Protein AF-A0A7S2NEZ3-F1 (afdb_monomer)

Foldseek 3Di:
DDDPDPPDDCPPPPLPPVVCVPDVCPPPVNVVVVVVVLVVLLVVQVVLLCVLVVVLVVLLVVLLVLLCPCCVPPVPLVVSVVSLVVSLVVSLVSCVQWFPDDPVLSVVLSCLSSVLSVLSSVLSNLVVVPDPVSVVVNVVSVVVSVVSVVVNVVSSVVLQPFDQDPVRHTHRPRTPVSVVSVPVVVVVVPDDPPPPPPPPDD

pLDDT: mean 86.6, std 13.38, range [40.28, 98.12]

Secondary structure (DSSP, 8-state):
-----TTS-GGG-TTSSGGGGG-GGG-HHHHHHHHHHHHHHHHHHHHHHHHHHHHHHHHHHHHHHHIIIIIIHH--HHHHHHHHHHHHHHHHHHHHHHB---HHHHHHHHHHHHHHHHHHHHHHHHHHT--HHHHHHHHHHHHHHHHHHHHHHHHHHHHT-EEE-TTS-EEETTBHHHHTT-HHHHHHHHS-----------

Sequence (202 aa):
YCTPGLEARGDNLYELDGTLRSDPRNLRHLRLVHEAIQYWQSYDGFARVAMSMGTNQLVTALAYYVIAYVLISHHAVVACWLTVLLFMVIASTLIRLDMSLTGFEYKISVLLVASGPVMSSIAAQQWLMHTPTNDEVVATLSPLIYVTHAVWLLFLLYVCKVSEQKGGSMLPVGFRSVMYIDIFGWIKTLQPPIHRGHAAGA

Structure (mmCIF, N/CA/C/O backbone):
data_AF-A0A7S2NEZ3-F1
#
_entry.id   AF-A0A7S2NEZ3-F1
#
loop_
_atom_site.group_PDB
_atom_site.id
_atom_site.type_symbol
_atom_site.label_atom_id
_atom_site.label_alt_id
_atom_site.label_comp_id
_atom_site.label_asym_id
_atom_site.label_entity_id
_atom_site.label_seq_id
_atom_site.pdbx_PDB_ins_code
_atom_site.Cartn_x
_atom_site.Cartn_y
_atom_site.Cartn_z
_atom_site.occupancy
_atom_site.B_iso_or_equiv
_atom_site.auth_seq_id
_atom_site.auth_comp_id
_atom_site.auth_asym_id
_atom_site.auth_atom_id
_atom_site.pdbx_PDB_model_num
ATOM 1 N N . TYR A 1 1 ? -45.090 -12.423 11.085 1.00 40.28 1 TYR A N 1
ATOM 2 C CA . TYR A 1 1 ? -46.051 -11.457 11.646 1.00 40.28 1 TYR A CA 1
ATOM 3 C C . TYR A 1 1 ? -45.572 -11.039 13.028 1.00 40.28 1 TYR A C 1
ATOM 5 O O . TYR A 1 1 ? -45.852 -11.734 13.991 1.00 40.28 1 TYR A O 1
ATOM 13 N N . CYS A 1 2 ? -44.798 -9.956 13.110 1.00 45.59 2 CYS A N 1
ATOM 14 C CA . CYS A 1 2 ? -44.427 -9.315 14.373 1.00 45.59 2 CYS A CA 1
ATOM 15 C C . CYS A 1 2 ? -44.800 -7.844 14.242 1.00 45.59 2 CYS A C 1
ATOM 17 O O . CYS A 1 2 ? -44.087 -7.072 13.610 1.00 45.59 2 CYS A O 1
ATOM 19 N N . THR A 1 3 ? -45.959 -7.480 14.769 1.00 49.06 3 THR A N 1
ATOM 20 C CA . THR A 1 3 ? -46.333 -6.087 15.004 1.00 49.06 3 THR A CA 1
ATOM 21 C C . THR A 1 3 ? -45.612 -5.620 16.270 1.00 49.06 3 THR A C 1
ATOM 23 O O . THR A 1 3 ? -45.854 -6.207 17.328 1.00 49.06 3 THR A O 1
ATOM 26 N N . PRO A 1 4 ? -44.723 -4.612 16.213 1.00 56.91 4 PRO A N 1
ATOM 27 C CA . PRO A 1 4 ? -44.167 -4.010 17.417 1.00 56.91 4 PRO A CA 1
ATOM 28 C C . PRO A 1 4 ? -45.276 -3.190 18.092 1.00 56.91 4 PRO A C 1
ATOM 30 O O . PRO A 1 4 ? -45.552 -2.057 17.711 1.00 56.91 4 PRO A O 1
ATOM 33 N N . GLY A 1 5 ? -45.978 -3.806 19.043 1.00 51.84 5 GLY A N 1
ATOM 34 C CA . GLY A 1 5 ? -47.013 -3.155 19.841 1.00 51.84 5 GLY A CA 1
ATOM 35 C C . GLY A 1 5 ? -46.386 -2.240 20.891 1.00 51.84 5 GLY A C 1
ATOM 36 O O . GLY A 1 5 ? -45.935 -2.715 21.927 1.00 51.84 5 GLY A O 1
ATOM 37 N N . LEU A 1 6 ? -46.379 -0.934 20.622 1.00 59.34 6 LEU A N 1
ATOM 38 C CA . LEU A 1 6 ? -45.951 0.135 21.537 1.00 59.34 6 LEU A CA 1
ATOM 39 C C . LEU A 1 6 ? -47.028 0.529 22.574 1.00 59.34 6 LEU A C 1
ATOM 41 O O . LEU A 1 6 ? -46.831 1.480 23.322 1.00 59.34 6 LEU A O 1
ATOM 45 N N . GLU A 1 7 ? -48.157 -0.185 22.635 1.00 66.88 7 GLU A N 1
ATOM 46 C CA . GLU A 1 7 ? -49.345 0.229 23.408 1.00 66.88 7 GLU A CA 1
ATOM 47 C C . GLU A 1 7 ? -49.652 -0.639 24.646 1.00 66.88 7 GLU A C 1
ATOM 49 O O . GLU A 1 7 ? -50.643 -0.410 25.339 1.00 66.88 7 GLU A O 1
ATOM 54 N N . ALA A 1 8 ? -48.818 -1.631 24.977 1.00 65.88 8 ALA A N 1
ATOM 55 C CA . ALA A 1 8 ? -49.026 -2.429 26.187 1.00 65.88 8 ALA A CA 1
ATOM 56 C C . ALA A 1 8 ? -48.633 -1.636 27.450 1.00 65.88 8 ALA A C 1
ATOM 58 O O . ALA A 1 8 ? -47.519 -1.122 27.548 1.00 65.88 8 ALA A O 1
ATOM 59 N N . ARG A 1 9 ? -49.545 -1.565 28.433 1.00 63.72 9 ARG A N 1
ATOM 60 C CA . ARG A 1 9 ? -49.309 -0.978 29.767 1.00 63.72 9 ARG A CA 1
ATOM 61 C C . ARG A 1 9 ? -48.038 -1.584 30.382 1.00 63.72 9 ARG A C 1
ATOM 63 O O . ARG A 1 9 ? -47.988 -2.784 30.641 1.00 63.72 9 ARG A O 1
ATOM 70 N N . GLY A 1 10 ? -47.017 -0.752 30.590 1.00 64.81 10 GLY A N 1
ATOM 71 C CA . GLY A 1 10 ? -45.669 -1.168 30.995 1.00 64.81 10 GLY A CA 1
ATOM 72 C C . GLY A 1 10 ? -45.511 -1.568 32.464 1.00 64.81 10 GLY A C 1
ATOM 73 O O . GLY A 1 10 ? -44.393 -1.792 32.910 1.00 64.81 10 GLY A O 1
ATOM 74 N N . ASP A 1 11 ? -46.609 -1.684 33.208 1.00 70.00 11 ASP A N 1
ATOM 75 C CA . ASP A 1 11 ? -46.613 -1.874 34.664 1.00 70.00 11 ASP A CA 1
ATOM 76 C C . ASP A 1 11 ? -46.011 -3.230 35.101 1.00 70.00 11 ASP A C 1
ATOM 78 O O . ASP A 1 11 ? -45.591 -3.380 36.242 1.00 70.00 11 ASP A O 1
ATOM 82 N N . ASN A 1 12 ? -45.929 -4.204 34.182 1.00 64.75 12 ASN A N 1
ATOM 83 C CA . ASN A 1 12 ? -45.307 -5.523 34.389 1.00 64.75 12 ASN A CA 1
ATOM 84 C C . ASN A 1 12 ? -43.967 -5.700 33.651 1.00 64.75 12 ASN A C 1
ATOM 86 O O . ASN A 1 12 ? -43.416 -6.804 33.615 1.00 64.75 12 ASN A O 1
ATOM 90 N N . LEU A 1 13 ? -43.435 -4.652 3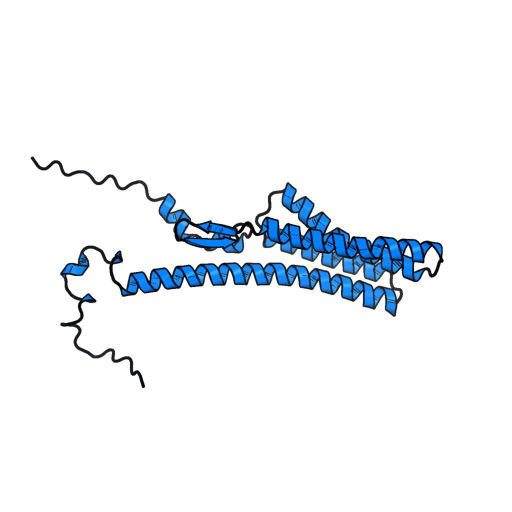3.019 1.00 67.69 13 LEU A N 1
ATOM 91 C CA . LEU A 1 13 ? -42.107 -4.724 32.422 1.00 67.69 13 LEU A CA 1
ATOM 92 C C . LEU A 1 13 ? -41.082 -4.640 33.546 1.00 67.69 13 LEU A C 1
ATOM 94 O O . LEU A 1 13 ? -40.919 -3.598 34.174 1.00 67.69 13 LEU A O 1
ATOM 98 N N . TYR A 1 14 ? -40.349 -5.733 33.755 1.00 66.38 14 TYR A N 1
ATOM 99 C CA . TYR A 1 14 ? -39.256 -5.810 34.730 1.00 66.38 14 TYR A CA 1
ATOM 100 C C . TYR A 1 14 ? -38.220 -4.673 34.571 1.00 66.38 14 TYR A C 1
ATOM 102 O O . TYR A 1 14 ? -37.493 -4.360 35.504 1.00 66.38 14 TYR A O 1
ATOM 110 N N . GLU A 1 15 ? -38.160 -4.047 33.390 1.00 63.28 15 GLU A N 1
ATOM 111 C CA . GLU A 1 15 ? -37.268 -2.933 33.043 1.00 63.28 15 GLU A CA 1
ATOM 112 C C . GLU A 1 15 ? -37.713 -1.580 33.627 1.00 63.28 15 GLU A C 1
ATOM 114 O O . GLU A 1 15 ? -36.899 -0.664 33.724 1.00 63.28 15 GLU A O 1
ATOM 119 N N . LEU A 1 16 ? -38.988 -1.452 34.010 1.00 65.19 16 LEU A N 1
ATOM 120 C CA . LEU A 1 16 ? -39.598 -0.257 34.607 1.00 65.19 16 LEU A CA 1
ATOM 121 C C . LEU A 1 16 ? -39.734 -0.359 36.134 1.00 65.19 16 LEU A C 1
ATOM 123 O O . LEU A 1 16 ? -40.142 0.615 36.771 1.00 65.19 16 LEU A O 1
ATOM 127 N N . ASP A 1 17 ? -39.370 -1.500 36.728 1.00 67.19 17 ASP A N 1
ATOM 128 C CA . ASP A 1 17 ? -39.364 -1.666 38.178 1.00 67.19 17 ASP A CA 1
ATOM 129 C C . ASP A 1 17 ? -38.301 -0.747 38.809 1.00 67.19 17 ASP A C 1
ATOM 131 O O . ASP A 1 17 ? -37.131 -0.721 38.413 1.00 67.19 17 ASP A O 1
ATOM 135 N N . GLY A 1 18 ? -38.712 0.049 39.800 1.00 64.69 18 GLY A N 1
ATOM 136 C CA . GLY A 1 18 ? -37.904 1.123 40.393 1.00 64.69 18 GLY A CA 1
ATOM 137 C C . GLY A 1 18 ? -36.613 0.644 41.070 1.00 64.69 18 GLY A C 1
ATOM 138 O O . GLY A 1 18 ? -35.745 1.458 41.387 1.00 64.69 18 GLY A O 1
ATOM 139 N N . THR A 1 19 ? -36.464 -0.668 41.250 1.00 63.44 19 THR A N 1
ATOM 140 C CA . THR A 1 19 ? -35.289 -1.356 41.797 1.00 63.44 19 THR A CA 1
ATOM 141 C C . THR A 1 19 ? -34.072 -1.311 40.854 1.00 63.44 19 THR A C 1
ATOM 143 O O . THR A 1 19 ? -32.935 -1.164 41.315 1.00 63.44 19 THR A O 1
ATOM 146 N N . LEU A 1 20 ? -34.288 -1.321 39.531 1.00 57.16 20 LEU A N 1
ATOM 147 C CA . LEU A 1 20 ? -33.245 -1.260 38.488 1.00 57.16 20 LEU A CA 1
ATOM 148 C C . LEU A 1 20 ? -32.709 0.155 38.215 1.00 57.16 20 LEU A C 1
ATOM 150 O O . LEU A 1 20 ? -31.723 0.329 37.500 1.00 57.16 20 LEU A O 1
ATOM 154 N N . ARG A 1 21 ? -33.303 1.179 38.839 1.00 58.28 21 ARG A N 1
ATOM 155 C CA . ARG A 1 21 ? -32.897 2.590 38.716 1.00 58.28 21 ARG A CA 1
ATOM 156 C C . ARG A 1 21 ? -31.518 2.891 39.326 1.00 58.28 21 ARG A C 1
ATOM 158 O O . ARG A 1 21 ? -30.987 3.977 39.113 1.00 58.28 21 ARG A O 1
ATOM 165 N N . SER A 1 22 ? -30.958 1.951 40.090 1.00 68.19 22 SER A N 1
ATOM 166 C CA . SER A 1 22 ? -29.692 2.105 40.815 1.00 68.19 22 SER A CA 1
ATOM 167 C C . SER A 1 22 ? -28.446 2.017 39.921 1.00 68.19 22 SER A C 1
ATOM 169 O O . SER A 1 22 ? -27.475 2.723 40.192 1.00 68.19 22 SER A O 1
ATOM 171 N N . ASP A 1 23 ? -28.470 1.232 38.834 1.00 71.69 23 ASP A N 1
ATOM 172 C CA . ASP A 1 23 ? -27.418 1.249 37.807 1.00 71.69 23 ASP A CA 1
ATOM 173 C C . ASP A 1 23 ? -27.978 0.902 36.412 1.00 71.69 23 ASP A C 1
ATOM 175 O O . ASP A 1 23 ? -28.178 -0.277 36.094 1.00 71.69 23 ASP A O 1
ATOM 179 N N . PRO A 1 24 ? -28.194 1.899 35.533 1.00 70.31 24 PRO A N 1
ATOM 180 C CA . PRO A 1 24 ? -28.736 1.668 34.195 1.00 70.31 24 PRO A CA 1
ATOM 181 C C . PRO A 1 24 ? -27.819 0.802 33.317 1.00 70.31 24 PRO A C 1
ATOM 183 O O . PRO A 1 24 ? -28.267 0.272 32.308 1.00 70.31 24 PRO A O 1
ATOM 186 N N . ARG A 1 25 ? -26.544 0.599 33.675 1.00 70.00 25 ARG A N 1
ATOM 187 C CA . ARG A 1 25 ? -25.588 -0.186 32.869 1.00 70.00 25 ARG A CA 1
ATOM 188 C C . ARG A 1 25 ? -25.861 -1.689 32.883 1.00 70.00 25 ARG A C 1
ATOM 190 O O . ARG A 1 25 ? -25.398 -2.387 31.986 1.00 70.00 25 ARG A O 1
ATOM 197 N N . ASN A 1 26 ? -26.603 -2.185 33.874 1.00 75.12 26 ASN A N 1
ATOM 198 C CA . ASN A 1 26 ? -26.899 -3.613 34.024 1.00 75.12 26 ASN A CA 1
ATOM 199 C C . ASN A 1 26 ? -28.183 -4.055 33.312 1.00 75.12 26 ASN A C 1
ATOM 201 O O . ASN A 1 26 ? -28.546 -5.231 33.372 1.00 75.12 26 ASN A O 1
ATOM 205 N N . LEU A 1 27 ? -28.867 -3.144 32.615 1.00 82.75 27 LEU A N 1
ATOM 206 C CA . LEU A 1 27 ? -30.037 -3.495 31.820 1.00 82.75 27 LEU A CA 1
ATOM 207 C C . LEU A 1 27 ? -29.637 -4.447 30.684 1.00 82.75 27 LEU A C 1
ATOM 209 O O . LEU A 1 27 ? -28.712 -4.183 29.911 1.00 82.75 27 LEU A O 1
ATOM 213 N N . ARG A 1 28 ? -30.355 -5.570 30.561 1.00 82.69 28 ARG A N 1
ATOM 214 C CA . ARG A 1 28 ? -30.049 -6.630 29.587 1.00 82.69 28 ARG A CA 1
ATOM 215 C C . ARG A 1 28 ? -30.018 -6.111 28.149 1.00 82.69 28 ARG A C 1
ATOM 217 O O . ARG A 1 28 ? -29.121 -6.479 27.397 1.00 82.69 28 ARG A O 1
ATOM 224 N N . HIS A 1 29 ? -30.967 -5.255 27.769 1.00 84.12 29 HIS A N 1
ATOM 225 C CA . HIS A 1 29 ? -31.009 -4.671 26.428 1.00 84.12 29 HIS A CA 1
ATOM 226 C C . HIS A 1 29 ? -29.793 -3.772 26.160 1.00 84.12 29 HIS A C 1
ATOM 228 O O . HIS A 1 29 ? -29.224 -3.836 25.074 1.00 84.12 29 HIS A O 1
ATOM 234 N N . LEU A 1 30 ? -29.327 -3.006 27.154 1.00 84.25 30 LEU A N 1
ATOM 235 C CA . LEU A 1 30 ? -28.114 -2.197 27.020 1.00 84.25 30 LEU A CA 1
ATOM 236 C C . LEU A 1 30 ? -26.868 -3.069 26.884 1.00 84.25 30 LEU A C 1
ATOM 238 O O . LEU A 1 30 ? -26.000 -2.748 26.077 1.00 84.25 30 LEU A O 1
ATOM 242 N N . ARG A 1 31 ? -26.795 -4.195 27.601 1.00 84.44 31 ARG A N 1
ATOM 243 C CA . ARG A 1 31 ? -25.698 -5.160 27.454 1.00 84.44 31 ARG A CA 1
ATOM 244 C C . ARG A 1 31 ? -25.656 -5.765 26.051 1.00 84.44 31 ARG A C 1
ATOM 246 O O . ARG A 1 31 ? -24.600 -5.759 25.430 1.00 84.44 31 ARG A O 1
ATOM 253 N N . LEU A 1 32 ? -26.806 -6.203 25.535 1.00 88.31 32 LEU A N 1
ATOM 254 C CA . LEU A 1 32 ? -26.921 -6.740 24.175 1.00 88.31 32 LEU A CA 1
ATOM 255 C C . LEU A 1 32 ? -26.538 -5.700 23.116 1.00 88.31 32 LEU A C 1
ATOM 257 O O . LEU A 1 32 ? -25.801 -6.008 22.185 1.00 88.31 32 LEU A O 1
ATOM 261 N N . VAL A 1 33 ? -26.996 -4.455 23.272 1.00 89.62 33 VAL A N 1
ATOM 262 C CA . VAL A 1 33 ? -26.617 -3.352 22.379 1.00 89.62 33 VAL A CA 1
ATOM 263 C C . VAL A 1 33 ? -25.117 -3.068 22.473 1.00 89.62 33 VAL A C 1
ATOM 265 O O . VAL A 1 33 ? -24.478 -2.849 21.449 1.00 89.62 33 VAL A O 1
ATOM 268 N N . HIS A 1 34 ? -24.526 -3.112 23.669 1.00 84.69 34 HIS A N 1
ATOM 269 C CA . HIS A 1 34 ? -23.093 -2.895 23.849 1.00 84.69 34 HIS A CA 1
ATOM 270 C C . HIS A 1 34 ? -22.255 -3.974 23.153 1.00 84.69 34 HIS A C 1
ATOM 272 O O . HIS A 1 34 ? -21.306 -3.641 22.447 1.00 84.69 34 HIS A O 1
ATOM 278 N N . GLU A 1 35 ? -22.632 -5.244 23.303 1.00 86.50 35 GLU A N 1
ATOM 279 C CA . GLU A 1 35 ? -21.992 -6.369 22.613 1.00 86.50 35 GLU A CA 1
ATOM 280 C C . GLU A 1 35 ? -22.138 -6.229 21.088 1.00 86.50 35 GLU A C 1
ATOM 282 O O . GLU A 1 35 ? -21.149 -6.307 20.360 1.00 86.50 35 GLU A O 1
ATOM 287 N N . ALA A 1 36 ? -23.337 -5.911 20.587 1.00 90.19 36 ALA A N 1
ATOM 288 C CA . ALA A 1 36 ? -23.575 -5.705 19.156 1.00 90.19 36 ALA A CA 1
ATOM 289 C C . ALA A 1 36 ? -22.755 -4.538 18.573 1.00 90.19 36 ALA A C 1
ATOM 291 O O . ALA A 1 36 ? -22.208 -4.650 17.474 1.00 90.19 36 ALA A O 1
ATOM 292 N N . ILE A 1 37 ? -22.628 -3.431 19.312 1.00 88.75 37 ILE A N 1
ATOM 293 C CA . ILE A 1 37 ? -21.825 -2.272 18.898 1.00 88.75 37 ILE A CA 1
ATOM 294 C C . ILE A 1 37 ? -20.343 -2.643 18.782 1.00 88.75 37 ILE A C 1
ATOM 296 O O . ILE A 1 37 ? -19.695 -2.209 17.832 1.00 88.75 37 ILE A O 1
ATOM 300 N N . GLN A 1 38 ? -19.803 -3.458 19.693 1.00 85.25 38 GLN A N 1
ATOM 301 C CA . GLN A 1 38 ? -18.400 -3.889 19.631 1.00 85.25 38 GLN A CA 1
ATOM 302 C C . GLN A 1 38 ? -18.107 -4.686 18.353 1.00 85.25 38 GLN A C 1
ATOM 304 O O . GLN A 1 38 ? -17.115 -4.418 17.668 1.00 85.25 38 GLN A O 1
ATOM 309 N N . TYR A 1 39 ? -18.995 -5.614 17.981 1.00 89.25 39 TYR A N 1
ATOM 310 C CA . TYR A 1 39 ? -18.867 -6.353 16.723 1.00 89.25 39 TYR A CA 1
ATOM 311 C C . TYR A 1 39 ? -18.970 -5.428 15.508 1.00 89.25 39 TYR A C 1
ATOM 313 O O . TYR A 1 39 ? -18.126 -5.500 14.612 1.00 89.25 39 TYR A O 1
ATOM 321 N N . TRP A 1 40 ? -19.940 -4.510 15.500 1.00 91.12 40 TRP A N 1
ATOM 322 C CA . TRP A 1 40 ? -20.109 -3.546 14.412 1.00 91.12 40 TRP A CA 1
ATOM 323 C C . TRP A 1 40 ? -18.879 -2.649 14.219 1.00 91.12 40 TRP A C 1
ATOM 325 O O . TRP A 1 40 ? -18.453 -2.416 13.090 1.00 91.12 40 TRP A O 1
ATOM 335 N N . GLN A 1 41 ? -18.266 -2.188 15.311 1.00 89.44 41 GLN A N 1
ATOM 336 C CA . GLN A 1 41 ? -17.051 -1.372 15.265 1.00 89.44 41 GLN A CA 1
ATOM 337 C C . GLN A 1 41 ? -15.871 -2.122 14.647 1.00 89.44 41 GLN A C 1
ATOM 339 O O . GLN A 1 41 ? -15.150 -1.553 13.826 1.00 89.44 41 GLN A O 1
ATOM 344 N N . SER A 1 42 ? -15.684 -3.397 15.002 1.00 90.00 42 SER A N 1
ATOM 345 C CA . SER A 1 42 ? -14.636 -4.219 14.387 1.00 90.00 42 SER A CA 1
ATOM 346 C C . SER A 1 42 ? -14.866 -4.396 12.885 1.00 90.00 42 SER A C 1
ATOM 348 O O . SER A 1 42 ? -13.944 -4.192 12.096 1.00 90.00 42 SER A O 1
ATOM 350 N N . TYR A 1 43 ? -16.110 -4.666 12.480 1.00 93.19 43 TYR A N 1
ATOM 351 C CA . TYR A 1 43 ? -16.489 -4.816 11.078 1.00 93.19 43 TYR A CA 1
ATOM 352 C C . TYR A 1 43 ? -16.238 -3.539 10.262 1.00 93.19 43 TYR A C 1
ATOM 354 O O . TYR A 1 43 ? -15.576 -3.603 9.226 1.00 93.19 43 TYR A O 1
ATOM 362 N N . ASP A 1 44 ? -16.698 -2.376 10.738 1.00 92.94 44 ASP A N 1
ATOM 363 C CA . ASP A 1 44 ? -16.471 -1.089 10.063 1.00 92.94 44 ASP A CA 1
ATOM 364 C C . ASP A 1 44 ? -14.971 -0.764 9.956 1.00 92.94 44 ASP A C 1
ATOM 366 O O . ASP A 1 44 ? -14.492 -0.319 8.911 1.00 92.94 44 ASP A O 1
ATOM 370 N N . GLY A 1 45 ? -14.197 -1.071 11.004 1.00 91.44 45 GLY A N 1
ATOM 371 C CA . GLY A 1 45 ? -12.743 -0.931 10.993 1.00 91.44 45 GLY A CA 1
ATOM 372 C C . GLY A 1 45 ? -12.080 -1.747 9.879 1.00 91.44 45 GLY A C 1
ATOM 373 O O . GLY A 1 45 ? -11.319 -1.198 9.079 1.00 91.44 45 GLY A O 1
ATOM 374 N N . PHE A 1 46 ? -12.403 -3.039 9.773 1.00 93.12 46 PHE A N 1
ATOM 375 C CA . PHE A 1 46 ? -11.874 -3.899 8.708 1.00 93.12 46 PHE A CA 1
ATOM 376 C C . PHE A 1 46 ? -12.360 -3.487 7.315 1.00 93.12 46 PHE A C 1
ATOM 378 O O . PHE A 1 46 ? -11.571 -3.525 6.371 1.00 93.12 46 PHE A O 1
ATOM 385 N N . ALA A 1 47 ? -13.610 -3.039 7.174 1.00 94.88 47 ALA A N 1
ATOM 386 C CA . ALA A 1 47 ? -14.145 -2.559 5.902 1.00 94.88 47 ALA A CA 1
ATOM 387 C C . ALA A 1 47 ? -13.365 -1.342 5.376 1.00 94.88 47 ALA A C 1
ATOM 389 O O . ALA A 1 47 ? -13.005 -1.300 4.198 1.00 94.88 47 ALA A O 1
ATOM 390 N N . ARG A 1 48 ? -13.025 -0.383 6.249 1.00 93.12 48 ARG A N 1
ATOM 391 C CA . ARG A 1 48 ? -12.207 0.789 5.883 1.00 93.12 48 ARG A CA 1
ATOM 392 C C . ARG A 1 48 ? -10.794 0.402 5.467 1.00 93.12 48 ARG A C 1
ATOM 394 O O . ARG A 1 48 ? -10.294 0.907 4.463 1.00 93.12 48 ARG A O 1
ATOM 401 N N . VAL A 1 49 ? -10.163 -0.506 6.212 1.00 93.75 49 VAL A N 1
ATOM 402 C CA . VAL A 1 49 ? -8.832 -1.029 5.872 1.00 93.75 49 VAL A CA 1
ATOM 403 C C . VAL A 1 49 ? -8.853 -1.742 4.523 1.00 93.75 49 VAL A C 1
ATOM 405 O O . VAL A 1 49 ? -7.990 -1.486 3.685 1.00 93.75 49 VAL A O 1
ATOM 408 N N . ALA A 1 50 ? -9.865 -2.575 4.275 1.00 94.94 50 ALA A N 1
ATOM 409 C CA . ALA A 1 50 ? -10.032 -3.275 3.008 1.00 94.94 50 ALA A CA 1
ATOM 410 C C . ALA A 1 50 ? -10.240 -2.305 1.834 1.00 94.94 50 ALA A C 1
ATOM 412 O O . ALA A 1 50 ? -9.620 -2.485 0.788 1.00 94.94 50 ALA A O 1
ATOM 413 N N . MET A 1 51 ? -11.049 -1.254 2.003 1.00 95.12 51 MET A N 1
ATOM 414 C CA . MET A 1 51 ? -11.245 -0.222 0.976 1.00 95.12 51 MET A CA 1
ATOM 415 C C . MET A 1 51 ? -9.951 0.525 0.653 1.00 95.12 51 MET A C 1
ATOM 417 O O . MET A 1 51 ? -9.611 0.689 -0.519 1.00 95.12 51 MET A O 1
ATOM 421 N N . SER A 1 52 ? -9.219 0.959 1.680 1.00 93.88 52 SER A N 1
ATOM 422 C CA . SER A 1 52 ? -7.947 1.665 1.513 1.00 93.88 52 SER A CA 1
ATOM 423 C C . SER A 1 52 ? -6.910 0.783 0.813 1.00 93.88 52 SER A C 1
ATOM 425 O O . SER A 1 52 ? -6.377 1.148 -0.239 1.00 93.88 52 SER A O 1
ATOM 427 N N . MET A 1 53 ? -6.686 -0.427 1.335 1.00 94.75 53 MET A N 1
ATOM 428 C CA . MET A 1 53 ? -5.743 -1.379 0.754 1.00 94.75 53 MET A CA 1
ATOM 429 C C . MET A 1 53 ? -6.144 -1.747 -0.677 1.00 94.75 53 MET A C 1
ATOM 431 O O . MET A 1 53 ? -5.296 -1.737 -1.568 1.00 94.75 53 MET A O 1
ATOM 435 N N . GLY A 1 54 ? -7.431 -2.006 -0.919 1.00 96.31 54 GLY A N 1
ATOM 436 C CA . GLY A 1 54 ? -7.974 -2.303 -2.242 1.00 96.31 54 GLY A CA 1
ATOM 437 C C . GLY A 1 54 ? -7.774 -1.158 -3.234 1.00 96.31 54 GLY A C 1
ATOM 438 O O . GLY A 1 54 ? -7.356 -1.403 -4.361 1.00 96.31 54 GLY A O 1
ATOM 439 N N . THR A 1 55 ? -7.980 0.091 -2.811 1.00 96.75 55 THR A N 1
ATOM 440 C CA . THR A 1 55 ? -7.746 1.276 -3.656 1.00 96.75 55 THR A CA 1
ATOM 441 C C . THR A 1 55 ? -6.271 1.406 -4.016 1.00 96.75 55 THR A C 1
ATOM 443 O O . THR A 1 55 ? -5.938 1.650 -5.175 1.00 96.75 55 THR A O 1
ATOM 446 N N . ASN A 1 56 ? -5.369 1.174 -3.060 1.00 96.25 56 ASN A N 1
ATOM 447 C CA . ASN A 1 56 ? -3.939 1.195 -3.342 1.00 96.25 56 ASN A CA 1
ATOM 448 C C . ASN A 1 56 ? -3.535 0.091 -4.340 1.00 96.25 56 ASN A C 1
ATOM 4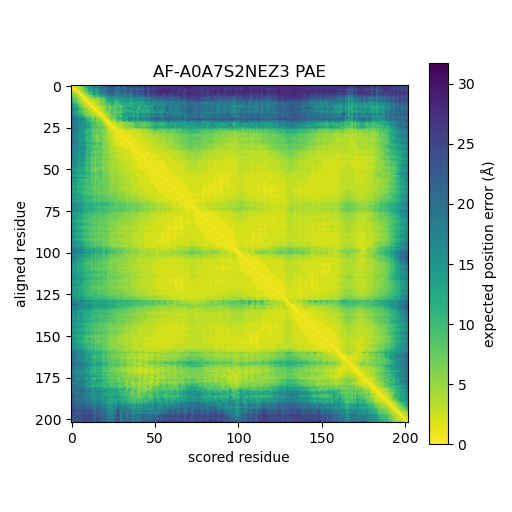50 O O . ASN A 1 56 ? -2.805 0.368 -5.289 1.00 96.25 56 ASN A O 1
ATOM 454 N N . GLN A 1 57 ? -4.057 -1.134 -4.187 1.00 96.62 57 GLN A N 1
ATOM 455 C CA . GLN A 1 57 ? -3.809 -2.215 -5.152 1.00 96.62 57 GLN A CA 1
ATOM 456 C C . GLN A 1 57 ? -4.419 -1.925 -6.527 1.00 96.62 57 GLN A C 1
ATOM 458 O O . GLN A 1 57 ? -3.799 -2.227 -7.544 1.00 96.62 57 GLN A O 1
ATOM 463 N N . LEU A 1 58 ? -5.594 -1.293 -6.580 1.00 97.50 58 LEU A N 1
ATOM 464 C CA . LEU A 1 58 ? -6.224 -0.870 -7.828 1.00 97.50 58 LEU A CA 1
ATOM 465 C C . LEU A 1 58 ? -5.351 0.146 -8.575 1.00 97.50 58 LEU A C 1
ATOM 467 O O . LEU A 1 58 ? -5.158 0.007 -9.779 1.00 97.50 58 LEU A O 1
ATOM 471 N N . VAL A 1 59 ? -4.770 1.126 -7.877 1.00 98.00 59 VAL A N 1
ATOM 472 C CA . VAL A 1 59 ? -3.842 2.099 -8.481 1.00 98.00 59 VAL A CA 1
ATOM 473 C C . VAL A 1 59 ? -2.602 1.401 -9.049 1.00 98.00 59 VAL A C 1
ATOM 475 O O . VAL A 1 59 ? -2.196 1.694 -10.174 1.00 98.00 59 VAL A O 1
ATOM 478 N N . THR A 1 60 ? -2.019 0.440 -8.325 1.00 96.88 60 THR A N 1
ATOM 479 C CA . THR A 1 60 ? -0.886 -0.350 -8.833 1.00 96.88 60 THR A CA 1
ATOM 480 C C . THR A 1 60 ? -1.283 -1.209 -10.041 1.00 96.88 60 THR A C 1
ATOM 482 O O . THR A 1 60 ? -0.538 -1.274 -11.018 1.00 96.88 60 THR A O 1
ATOM 485 N N . ALA A 1 61 ? -2.469 -1.821 -10.028 1.00 97.62 61 ALA A N 1
ATOM 486 C CA . ALA A 1 61 ? -2.990 -2.598 -11.153 1.00 97.62 61 ALA A CA 1
ATOM 487 C C . ALA A 1 61 ? -3.213 -1.730 -12.401 1.00 97.62 61 ALA A C 1
ATOM 489 O O . ALA A 1 61 ? -2.846 -2.135 -13.503 1.00 97.62 61 ALA A O 1
ATOM 490 N N . LEU A 1 62 ? -3.742 -0.513 -12.236 1.00 97.88 62 LEU A N 1
ATOM 491 C CA . LEU A 1 62 ? -3.881 0.456 -13.325 1.00 97.88 62 LEU A CA 1
ATOM 492 C C . LEU A 1 62 ? -2.522 0.888 -13.885 1.00 97.88 62 LEU A C 1
ATOM 494 O O . LEU A 1 62 ? -2.388 1.028 -15.099 1.00 97.88 62 LEU A O 1
ATOM 498 N N . ALA A 1 63 ? -1.500 1.035 -13.037 1.00 97.81 63 ALA A N 1
ATOM 499 C CA . ALA A 1 63 ? -0.142 1.300 -13.504 1.00 97.81 63 ALA A CA 1
ATOM 500 C C . ALA A 1 63 ? 0.382 0.156 -14.389 1.00 97.81 63 ALA A C 1
ATOM 502 O O . ALA A 1 63 ? 0.871 0.419 -15.486 1.00 97.81 63 ALA A O 1
ATOM 503 N N . TYR A 1 64 ? 0.212 -1.106 -13.976 1.00 97.12 64 TYR A N 1
ATOM 504 C CA . TYR A 1 64 ? 0.577 -2.263 -14.806 1.00 97.12 64 TYR A CA 1
ATOM 505 C C . TYR A 1 64 ? -0.230 -2.341 -16.104 1.00 97.12 64 TYR A C 1
ATOM 507 O O . TYR A 1 64 ? 0.335 -2.629 -17.158 1.00 97.12 64 TYR A O 1
ATOM 515 N N . TYR A 1 65 ? -1.529 -2.040 -16.051 1.00 97.56 65 TYR A N 1
ATOM 516 C CA . TYR A 1 65 ? -2.373 -1.982 -17.241 1.00 97.56 65 TYR A CA 1
ATOM 517 C C . TYR A 1 65 ? -1.873 -0.931 -18.236 1.00 97.56 65 TYR A C 1
ATOM 519 O O . TYR A 1 65 ? -1.771 -1.218 -19.425 1.00 97.56 65 TYR A O 1
ATOM 527 N N . VAL A 1 66 ? -1.505 0.265 -17.766 1.00 97.44 66 VAL A N 1
ATOM 528 C CA . VAL A 1 66 ? -0.941 1.312 -18.627 1.00 97.44 66 VAL A CA 1
ATOM 529 C C . VAL A 1 66 ? 0.402 0.893 -19.215 1.00 97.44 66 VAL A C 1
ATOM 531 O O . VAL A 1 66 ? 0.620 1.136 -20.400 1.00 97.44 66 VAL A O 1
ATOM 534 N N . ILE A 1 67 ? 1.271 0.234 -18.442 1.00 96.75 67 ILE A N 1
ATOM 535 C CA . ILE A 1 67 ? 2.530 -0.314 -18.967 1.00 96.75 67 ILE A CA 1
ATOM 536 C C . ILE A 1 67 ? 2.228 -1.289 -20.106 1.00 96.75 67 ILE A C 1
ATOM 538 O O . ILE A 1 67 ? 2.743 -1.119 -21.205 1.00 96.75 67 ILE A O 1
ATOM 542 N N . ALA A 1 68 ? 1.345 -2.263 -19.892 1.00 95.81 68 ALA A N 1
ATOM 543 C CA . ALA A 1 68 ? 0.996 -3.229 -20.926 1.00 95.81 68 ALA A CA 1
ATOM 544 C C . ALA A 1 68 ? 0.340 -2.563 -22.147 1.00 95.81 68 ALA A C 1
ATOM 546 O O . ALA A 1 68 ? 0.721 -2.833 -23.278 1.00 95.81 68 ALA A O 1
ATOM 547 N N . TYR A 1 69 ? -0.620 -1.663 -21.946 1.00 96.56 69 TYR A N 1
ATOM 548 C CA . TYR A 1 69 ? -1.381 -1.073 -23.042 1.00 96.56 69 TYR A CA 1
ATOM 549 C C . TYR A 1 69 ? -0.587 -0.005 -23.805 1.00 96.56 69 TYR A C 1
ATOM 551 O O . TYR A 1 69 ? -0.402 -0.121 -25.014 1.00 96.56 69 TYR A O 1
ATOM 559 N N . VAL A 1 70 ? -0.089 1.029 -23.122 1.00 96.94 70 VAL A N 1
ATOM 560 C CA . VAL A 1 70 ? 0.542 2.200 -23.757 1.00 96.94 70 VAL A CA 1
ATOM 561 C C . VAL A 1 70 ? 1.939 1.876 -24.273 1.00 96.94 70 VAL A C 1
ATOM 563 O O . VAL A 1 70 ? 2.295 2.305 -25.373 1.00 96.94 70 VAL A O 1
ATOM 566 N N . LEU A 1 71 ? 2.735 1.119 -23.513 1.00 94.31 71 LEU A N 1
ATOM 567 C CA . LEU A 1 71 ? 4.106 0.814 -23.919 1.00 94.31 71 LEU A CA 1
ATOM 568 C C . LEU A 1 71 ? 4.142 -0.215 -25.050 1.00 94.31 71 LEU A C 1
ATOM 570 O O . LEU A 1 71 ? 4.868 -0.006 -26.017 1.00 94.31 71 LEU A O 1
ATOM 574 N N . ILE A 1 72 ? 3.352 -1.292 -24.951 1.00 92.25 72 ILE A N 1
ATOM 575 C CA . ILE A 1 72 ? 3.386 -2.385 -25.936 1.00 92.25 72 ILE A CA 1
ATOM 576 C C . ILE A 1 72 ? 2.577 -2.027 -27.186 1.00 92.25 72 ILE A C 1
ATOM 578 O O . ILE A 1 72 ? 3.050 -2.268 -28.290 1.00 92.25 72 ILE A O 1
ATOM 582 N N . SER A 1 73 ? 1.389 -1.424 -27.047 1.00 94.56 73 SER A N 1
ATOM 583 C CA . SER A 1 73 ? 0.511 -1.178 -28.210 1.00 94.56 73 SER A CA 1
ATOM 584 C C . SER A 1 73 ? 0.869 0.090 -28.984 1.00 94.56 73 SER A C 1
ATOM 586 O O . SER A 1 73 ? 0.649 0.156 -30.189 1.00 94.56 73 SER A O 1
ATOM 588 N N . HIS A 1 74 ? 1.386 1.117 -28.302 1.00 95.88 74 HIS A N 1
ATOM 589 C CA . HIS A 1 74 ? 1.640 2.431 -28.906 1.00 95.88 74 HIS A CA 1
ATOM 590 C C . HIS A 1 74 ? 3.119 2.831 -28.927 1.00 95.88 74 HIS A C 1
ATOM 592 O O . HIS A 1 74 ? 3.437 3.901 -29.443 1.00 95.88 74 HIS A O 1
ATOM 598 N N . HIS A 1 75 ? 4.024 2.017 -28.369 1.00 94.19 75 HIS A N 1
ATOM 599 C CA . HIS A 1 75 ? 5.468 2.292 -28.296 1.00 94.19 75 HIS A CA 1
ATOM 600 C C . HIS A 1 75 ? 5.825 3.665 -27.679 1.00 94.19 75 HIS A C 1
ATOM 602 O O . HIS A 1 75 ? 6.927 4.184 -27.860 1.00 94.19 75 HIS A O 1
ATOM 608 N N . ALA A 1 76 ? 4.908 4.275 -26.919 1.00 95.88 76 ALA A N 1
ATOM 609 C CA . ALA A 1 76 ? 5.053 5.623 -26.379 1.00 95.88 76 ALA A CA 1
ATOM 610 C C . ALA A 1 76 ? 5.748 5.598 -25.007 1.00 95.88 76 ALA A C 1
ATOM 612 O O . ALA A 1 76 ? 5.120 5.779 -23.961 1.00 95.88 76 ALA A O 1
ATOM 613 N N . VAL A 1 77 ? 7.067 5.380 -25.013 1.00 95.75 77 VAL A N 1
ATOM 614 C CA . VAL A 1 77 ? 7.883 5.170 -23.801 1.00 95.75 77 VAL A CA 1
ATOM 615 C C . VAL A 1 77 ? 7.744 6.321 -22.802 1.00 95.75 77 VAL A C 1
ATOM 617 O O . VAL A 1 77 ? 7.403 6.098 -21.643 1.00 95.75 77 VAL A O 1
ATOM 620 N N . VAL A 1 78 ? 7.940 7.566 -23.247 1.00 96.50 78 VAL A N 1
ATOM 621 C CA . VAL A 1 78 ?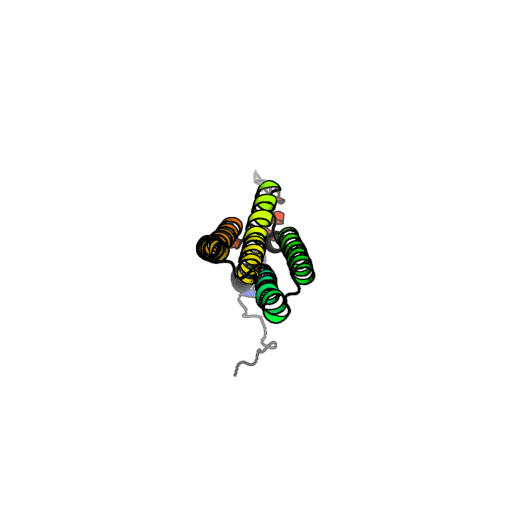 7.917 8.743 -22.358 1.00 96.50 78 VAL A CA 1
ATOM 622 C C . VAL A 1 78 ? 6.551 8.916 -21.686 1.00 96.50 78 VAL A C 1
ATOM 624 O O . VAL A 1 78 ? 6.482 9.137 -20.479 1.00 96.50 78 VAL A O 1
ATOM 627 N N . ALA A 1 79 ? 5.460 8.762 -22.443 1.00 97.12 79 ALA A N 1
ATOM 628 C CA . ALA A 1 79 ? 4.103 8.882 -21.913 1.00 97.12 79 ALA A CA 1
ATOM 629 C C . ALA A 1 79 ? 3.796 7.797 -20.867 1.00 97.12 79 ALA A C 1
ATOM 631 O O . ALA A 1 79 ? 3.210 8.090 -19.821 1.00 97.12 79 ALA A O 1
ATOM 632 N N . CYS A 1 80 ? 4.244 6.562 -21.114 1.00 97.00 80 CYS A N 1
ATOM 633 C CA . CYS A 1 80 ? 4.127 5.465 -20.158 1.00 97.00 80 CYS A CA 1
ATOM 634 C C . CYS A 1 80 ? 4.853 5.789 -18.844 1.00 97.00 80 CYS A C 1
ATOM 636 O O . CYS A 1 80 ? 4.243 5.723 -17.779 1.00 97.00 80 CYS A O 1
ATOM 638 N N . TRP A 1 81 ? 6.119 6.211 -18.908 1.00 96.75 81 TRP A N 1
ATOM 639 C CA . TRP A 1 81 ? 6.912 6.543 -17.718 1.00 96.75 81 TRP A CA 1
ATOM 640 C C . TRP A 1 81 ? 6.300 7.677 -16.888 1.00 96.75 81 TRP A C 1
ATOM 642 O O . TRP A 1 81 ? 6.226 7.566 -15.664 1.00 96.75 81 TRP A O 1
ATOM 652 N N . LEU A 1 82 ? 5.803 8.736 -17.535 1.00 97.81 82 LEU A N 1
ATOM 653 C CA . LEU A 1 82 ? 5.117 9.832 -16.841 1.00 97.81 82 LEU A CA 1
ATOM 654 C C . LEU A 1 82 ? 3.831 9.361 -16.148 1.00 97.81 82 LEU A C 1
ATOM 656 O O . LEU A 1 82 ? 3.549 9.772 -15.023 1.00 97.81 82 LEU A O 1
ATOM 660 N N . THR A 1 83 ? 3.072 8.467 -16.785 1.00 97.31 83 THR A N 1
ATOM 661 C CA . THR A 1 83 ? 1.827 7.933 -16.212 1.00 97.31 83 THR A CA 1
ATOM 662 C C . THR A 1 83 ? 2.100 6.984 -15.043 1.00 97.31 83 THR A C 1
ATOM 664 O O . THR A 1 83 ? 1.422 7.053 -14.018 1.00 97.31 83 THR A O 1
ATOM 667 N N . VAL A 1 84 ? 3.129 6.137 -15.143 1.00 97.19 84 VAL A N 1
ATOM 668 C CA . VAL A 1 84 ? 3.569 5.279 -14.031 1.00 97.19 84 VAL A CA 1
ATOM 669 C C . VAL A 1 84 ? 4.024 6.133 -12.849 1.00 97.19 84 VAL A C 1
ATOM 671 O O . VAL A 1 84 ? 3.578 5.891 -11.729 1.00 97.19 84 VAL A O 1
ATOM 674 N N . LEU A 1 85 ? 4.834 7.172 -13.085 1.00 97.31 85 LEU A N 1
ATOM 675 C CA . LEU A 1 85 ? 5.252 8.117 -12.045 1.00 97.31 85 LEU A CA 1
ATOM 676 C C . LEU A 1 85 ? 4.038 8.751 -11.347 1.00 97.31 85 LEU A C 1
ATOM 678 O O . LEU A 1 85 ? 3.987 8.785 -10.118 1.00 97.31 85 LEU A O 1
ATOM 682 N N . LEU A 1 86 ? 3.045 9.205 -12.118 1.00 97.88 86 LEU A N 1
ATOM 683 C CA . LEU A 1 86 ? 1.808 9.775 -11.585 1.00 97.88 86 LEU A CA 1
ATOM 684 C C . LEU A 1 86 ? 1.085 8.786 -10.660 1.00 97.88 86 LEU A C 1
ATOM 686 O O . LEU A 1 86 ? 0.757 9.139 -9.526 1.00 97.88 86 LEU A O 1
ATOM 690 N N . PHE A 1 87 ? 0.883 7.539 -11.094 1.00 98.12 87 PHE A N 1
ATOM 691 C CA . PHE A 1 87 ? 0.253 6.522 -10.250 1.00 98.12 87 PHE A CA 1
ATOM 692 C C . PHE A 1 87 ? 1.079 6.191 -9.003 1.00 98.12 87 PHE A C 1
ATOM 694 O O . PHE A 1 87 ? 0.495 5.960 -7.947 1.00 98.12 87 PHE A O 1
ATOM 701 N N . MET A 1 88 ? 2.414 6.225 -9.071 1.00 97.19 88 MET A N 1
ATOM 702 C CA . MET A 1 88 ? 3.263 6.006 -7.893 1.00 97.19 88 MET A CA 1
ATOM 703 C C . MET A 1 88 ? 3.148 7.145 -6.878 1.00 97.19 88 MET A C 1
ATOM 705 O O . MET A 1 88 ? 3.128 6.893 -5.671 1.00 97.19 88 MET A O 1
ATOM 709 N N . VAL A 1 89 ? 3.014 8.392 -7.339 1.00 97.88 89 VAL A N 1
ATOM 710 C CA . VAL A 1 89 ? 2.747 9.545 -6.465 1.00 97.88 89 VAL A CA 1
ATOM 711 C C . VAL A 1 89 ? 1.372 9.417 -5.807 1.00 97.88 89 VAL A C 1
ATOM 713 O O . VAL A 1 89 ? 1.256 9.649 -4.601 1.00 97.88 89 VAL A O 1
ATOM 716 N N . ILE A 1 90 ? 0.348 8.993 -6.555 1.00 97.94 90 ILE A N 1
ATOM 717 C CA . ILE A 1 90 ? -1.000 8.755 -6.017 1.00 97.94 90 ILE A CA 1
ATOM 718 C C . ILE A 1 90 ? -0.967 7.634 -4.970 1.00 97.94 90 ILE A C 1
ATOM 720 O O . ILE A 1 90 ? -1.429 7.847 -3.853 1.00 97.94 90 ILE A O 1
ATOM 724 N N . ALA A 1 91 ? -0.359 6.485 -5.277 1.00 97.25 91 ALA A N 1
ATOM 725 C CA . ALA A 1 91 ? -0.220 5.367 -4.341 1.00 97.25 91 ALA A CA 1
ATOM 726 C C . ALA A 1 91 ? 0.538 5.775 -3.065 1.00 97.25 91 ALA A C 1
ATOM 728 O O . ALA A 1 91 ? 0.090 5.515 -1.951 1.00 97.25 91 ALA A O 1
ATOM 729 N N . SER A 1 92 ? 1.645 6.510 -3.206 1.00 96.50 92 SER A N 1
ATOM 730 C CA . SER A 1 92 ? 2.413 7.027 -2.062 1.00 96.50 92 SER A CA 1
ATOM 731 C C . SER A 1 92 ? 1.590 7.992 -1.204 1.00 96.50 92 SER A C 1
ATOM 733 O O . SER A 1 92 ? 1.660 7.962 0.027 1.00 96.50 92 SER A O 1
ATOM 735 N N . THR A 1 93 ? 0.780 8.834 -1.849 1.00 96.62 93 THR A N 1
ATOM 736 C CA . THR A 1 93 ? -0.138 9.753 -1.168 1.00 96.62 93 THR A CA 1
ATOM 737 C C . THR A 1 93 ? -1.219 8.991 -0.407 1.00 96.62 93 THR A C 1
ATOM 739 O O . THR A 1 93 ? -1.454 9.303 0.757 1.00 96.62 93 THR A O 1
ATOM 742 N N . LEU A 1 94 ? -1.822 7.961 -1.011 1.00 95.50 94 LEU A N 1
ATOM 743 C CA . LEU A 1 94 ? -2.819 7.105 -0.359 1.00 95.50 94 LEU A CA 1
ATOM 744 C C . LEU A 1 94 ? -2.242 6.404 0.876 1.00 95.50 94 LEU A C 1
ATOM 746 O O . LEU A 1 94 ? -2.829 6.490 1.952 1.00 95.50 94 LEU A O 1
ATOM 750 N N . ILE A 1 95 ? -1.043 5.820 0.768 1.00 95.50 95 ILE A N 1
ATOM 751 C CA . ILE A 1 95 ? -0.348 5.199 1.910 1.00 95.50 95 ILE A CA 1
ATOM 752 C C . ILE A 1 95 ? -0.177 6.204 3.059 1.00 95.50 95 ILE A C 1
ATOM 754 O O . ILE A 1 95 ? -0.415 5.867 4.218 1.00 95.50 95 ILE A O 1
ATOM 758 N N . ARG A 1 96 ? 0.208 7.452 2.758 1.00 95.06 96 ARG A N 1
ATOM 759 C CA . ARG A 1 96 ? 0.393 8.500 3.775 1.00 95.06 96 ARG A CA 1
ATOM 760 C C . ARG A 1 96 ? -0.918 8.960 4.417 1.00 95.06 96 ARG A C 1
ATOM 762 O O . ARG A 1 96 ? -0.909 9.365 5.582 1.00 95.06 96 ARG A O 1
ATOM 769 N N . LEU A 1 97 ? -2.004 8.987 3.650 1.00 93.38 97 LEU A N 1
ATOM 770 C CA . LEU A 1 97 ? -3.314 9.420 4.133 1.00 93.38 97 LEU A CA 1
ATOM 771 C C . LEU A 1 97 ? -3.951 8.358 5.033 1.00 93.38 97 LEU A C 1
ATOM 773 O O . LEU A 1 97 ? -4.440 8.696 6.113 1.00 93.38 97 LEU A O 1
ATOM 777 N N . ASP A 1 98 ? -3.882 7.091 4.631 1.00 93.94 98 ASP A N 1
ATOM 778 C CA . ASP A 1 98 ? -4.641 6.020 5.275 1.00 93.94 98 ASP A CA 1
ATOM 779 C C . ASP A 1 98 ? -3.887 5.339 6.427 1.00 93.94 98 ASP A C 1
ATOM 781 O O . 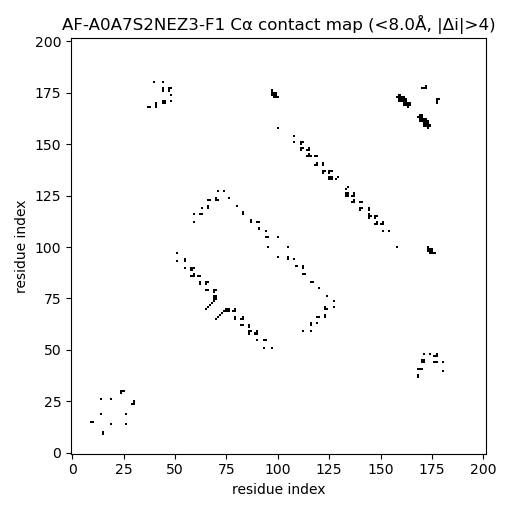ASP A 1 98 ? -4.491 4.960 7.441 1.00 93.94 98 ASP A O 1
ATOM 785 N N . MET A 1 99 ? -2.562 5.206 6.316 1.00 91.19 99 MET A N 1
ATOM 786 C CA . MET A 1 99 ? -1.754 4.479 7.295 1.00 91.19 99 MET A CA 1
ATOM 787 C C . MET A 1 99 ? -1.057 5.415 8.287 1.00 91.19 99 MET A C 1
ATOM 789 O O . MET A 1 99 ? -0.499 6.455 7.933 1.00 91.19 99 MET A O 1
ATOM 793 N N . SER A 1 100 ? -1.036 5.021 9.563 1.00 90.75 100 SER A N 1
ATOM 794 C CA . SER A 1 100 ? -0.310 5.729 10.624 1.00 90.75 100 SER A CA 1
ATOM 795 C C . SER A 1 100 ? 1.117 5.193 10.759 1.00 90.75 100 SER A C 1
ATOM 797 O O . SER A 1 100 ? 1.496 4.661 11.800 1.00 90.75 100 SER A O 1
ATOM 799 N N . LEU A 1 101 ? 1.905 5.295 9.690 1.00 89.56 101 LEU A N 1
ATOM 800 C CA . LEU A 1 101 ? 3.263 4.747 9.643 1.00 89.56 101 LEU A CA 1
ATOM 801 C C . LEU A 1 101 ? 4.278 5.659 10.335 1.00 89.56 101 LEU A C 1
ATOM 803 O O . LEU A 1 101 ? 4.196 6.889 10.256 1.00 89.56 101 LEU A O 1
ATOM 807 N N . THR A 1 102 ? 5.300 5.059 10.946 1.00 93.62 102 THR A N 1
ATOM 808 C CA . THR A 1 102 ? 6.513 5.800 11.314 1.00 93.62 102 THR A CA 1
ATOM 809 C C . THR A 1 102 ? 7.240 6.287 10.056 1.00 93.62 102 THR A C 1
ATOM 811 O O . THR A 1 102 ? 7.101 5.718 8.973 1.00 93.62 102 THR A O 1
ATOM 814 N N . GLY A 1 103 ? 8.068 7.332 10.175 1.00 94.12 103 GLY A N 1
ATOM 815 C CA . GLY A 1 103 ? 8.793 7.878 9.020 1.00 94.12 103 GLY A CA 1
ATOM 816 C C . GLY A 1 103 ? 9.690 6.854 8.308 1.00 94.12 103 GLY A C 1
ATOM 817 O O . GLY A 1 103 ? 9.895 6.955 7.100 1.00 94.12 103 GLY A O 1
ATOM 818 N N . PHE A 1 104 ? 10.197 5.853 9.036 1.00 95.75 104 PHE A N 1
ATOM 819 C CA . PHE A 1 104 ? 10.981 4.759 8.464 1.00 95.75 104 PHE A CA 1
ATOM 820 C C . PHE A 1 104 ? 10.101 3.736 7.736 1.00 95.75 104 PHE A C 1
ATOM 822 O O . PHE A 1 104 ? 10.363 3.438 6.571 1.00 95.75 104 PHE A O 1
ATOM 829 N N . GLU A 1 105 ? 9.023 3.262 8.369 1.00 95.69 105 GLU A N 1
ATOM 830 C CA . GLU A 1 105 ? 8.077 2.336 7.732 1.00 95.69 105 GLU A CA 1
ATOM 831 C C . GLU A 1 105 ? 7.444 2.969 6.479 1.00 95.69 105 GLU A C 1
ATOM 833 O O . GLU A 1 105 ? 7.276 2.292 5.467 1.00 95.69 105 GLU A O 1
ATOM 838 N N . TYR A 1 106 ? 7.177 4.280 6.492 1.00 95.75 106 TYR A N 1
ATOM 839 C CA . TYR A 1 106 ? 6.693 5.018 5.324 1.00 95.75 106 TYR A CA 1
ATOM 840 C C . TYR A 1 106 ? 7.690 4.989 4.160 1.00 95.75 106 TYR A C 1
ATOM 842 O O . TYR A 1 106 ? 7.308 4.684 3.033 1.00 95.75 106 TYR A O 1
ATOM 850 N N . LYS A 1 107 ? 8.979 5.252 4.419 1.00 96.94 107 LYS A N 1
ATOM 851 C CA . LYS A 1 107 ? 10.020 5.188 3.378 1.00 96.94 107 LYS A CA 1
ATOM 852 C C . LYS A 1 107 ? 10.118 3.790 2.770 1.00 96.94 107 LYS A C 1
ATOM 854 O O . LYS A 1 107 ? 10.168 3.674 1.551 1.00 96.94 107 LYS A O 1
ATOM 859 N N . ILE A 1 108 ? 10.101 2.746 3.604 1.00 97.38 108 ILE A N 1
ATOM 860 C CA . ILE A 1 108 ? 10.086 1.353 3.134 1.00 97.38 108 ILE A CA 1
ATOM 861 C C . ILE A 1 108 ? 8.845 1.099 2.275 1.00 97.38 108 ILE A C 1
ATOM 863 O O . ILE A 1 108 ? 8.971 0.570 1.176 1.00 97.38 108 ILE A O 1
ATOM 867 N N . SER A 1 109 ? 7.667 1.539 2.723 1.00 96.38 109 SER A N 1
ATOM 868 C CA . SER A 1 109 ? 6.408 1.352 1.990 1.00 96.38 109 SER A CA 1
ATOM 869 C C . SER A 1 109 ? 6.462 1.956 0.590 1.00 96.38 109 SER A C 1
ATOM 871 O O . SER A 1 109 ? 6.115 1.296 -0.384 1.00 96.38 109 SER A O 1
ATOM 873 N N . VAL A 1 110 ? 6.945 3.199 0.483 1.00 97.00 110 VAL A N 1
ATOM 874 C CA . VAL A 1 110 ? 7.079 3.909 -0.796 1.00 97.00 110 VAL A CA 1
ATOM 875 C C . VAL A 1 110 ? 8.068 3.194 -1.724 1.00 97.00 110 VAL A C 1
ATOM 877 O O . VAL A 1 110 ? 7.809 3.068 -2.918 1.00 97.00 110 VAL A O 1
ATOM 880 N N . LEU A 1 111 ? 9.178 2.677 -1.192 1.00 97.62 111 LEU A N 1
ATOM 881 C CA . LEU A 1 111 ? 10.145 1.916 -1.989 1.00 97.62 111 LEU A CA 1
ATOM 882 C C . LEU A 1 111 ? 9.564 0.582 -2.485 1.00 97.62 111 LEU A C 1
ATOM 884 O O . LEU A 1 111 ? 9.722 0.241 -3.658 1.00 97.62 111 LEU A O 1
ATOM 888 N N . LEU A 1 112 ? 8.866 -0.162 -1.625 1.00 96.75 112 LEU A N 1
ATOM 889 C CA . LEU A 1 112 ? 8.263 -1.451 -1.983 1.00 96.75 112 LEU A CA 1
ATOM 890 C C . LEU A 1 112 ? 7.112 -1.289 -2.986 1.00 96.75 112 LEU A C 1
ATOM 892 O O . LEU A 1 112 ? 7.029 -2.061 -3.938 1.00 96.75 112 LEU A O 1
ATOM 896 N N . VAL A 1 113 ? 6.254 -0.275 -2.828 1.00 96.50 113 VAL A N 1
ATOM 897 C CA . VAL A 1 113 ? 5.140 -0.045 -3.765 1.00 96.50 113 VAL A CA 1
ATOM 898 C C . VAL A 1 113 ? 5.631 0.443 -5.132 1.00 96.50 113 VAL A C 1
ATOM 900 O O . VAL A 1 113 ? 5.058 0.063 -6.151 1.00 96.50 113 VAL A O 1
ATOM 903 N N . ALA A 1 114 ? 6.703 1.245 -5.174 1.00 96.69 114 ALA A N 1
ATOM 904 C CA . ALA A 1 114 ? 7.233 1.804 -6.417 1.00 96.69 114 ALA A CA 1
ATOM 905 C C . ALA A 1 114 ? 8.138 0.837 -7.192 1.00 96.69 114 ALA A C 1
ATOM 907 O O . ALA A 1 114 ? 8.164 0.868 -8.423 1.00 96.69 114 ALA A O 1
ATOM 908 N N . SER A 1 115 ? 8.875 -0.028 -6.493 1.00 96.81 115 SER A N 1
ATOM 909 C CA . SER A 1 115 ? 9.848 -0.934 -7.118 1.00 96.81 115 SER A CA 1
ATOM 910 C C . SER A 1 115 ? 9.213 -1.887 -8.133 1.00 96.81 115 SER A C 1
ATOM 912 O O . SER A 1 115 ? 9.756 -2.029 -9.224 1.00 96.81 115 SER A O 1
ATOM 914 N N . GLY A 1 116 ? 8.040 -2.464 -7.848 1.00 96.25 116 GLY A N 1
ATOM 915 C CA . GLY A 1 116 ? 7.343 -3.360 -8.784 1.00 96.25 116 GLY A CA 1
ATOM 916 C C . GLY A 1 116 ? 7.034 -2.709 -10.147 1.00 96.25 116 GLY A C 1
ATOM 917 O O . GLY A 1 116 ? 7.555 -3.164 -11.169 1.00 96.25 116 GLY A O 1
ATOM 918 N N . PRO A 1 117 ? 6.251 -1.614 -10.195 1.00 97.06 117 PRO A N 1
ATOM 919 C CA . PRO A 1 117 ? 5.923 -0.913 -11.440 1.00 97.06 117 PRO A CA 1
ATOM 920 C C . PRO A 1 117 ? 7.139 -0.338 -12.174 1.00 97.06 117 PRO A C 1
ATOM 922 O O . PRO A 1 117 ? 7.175 -0.364 -13.405 1.00 97.06 117 PRO A O 1
ATOM 925 N N . VAL A 1 118 ? 8.161 0.135 -11.452 1.00 96.75 118 VAL A N 1
ATOM 926 C CA . VAL A 1 118 ? 9.411 0.618 -12.064 1.00 96.75 118 VAL A CA 1
ATOM 927 C C . VAL A 1 118 ? 10.169 -0.528 -12.731 1.00 96.75 118 VAL A C 1
ATOM 929 O O . VAL A 1 118 ? 10.526 -0.418 -13.902 1.00 96.75 118 VAL A O 1
ATOM 932 N N . MET A 1 119 ? 10.363 -1.653 -12.037 1.00 96.81 119 MET A N 1
ATOM 933 C CA . MET A 1 119 ? 11.018 -2.833 -12.611 1.00 96.81 119 MET A CA 1
ATOM 934 C C . MET A 1 119 ? 10.238 -3.387 -13.805 1.00 96.81 119 MET A C 1
ATOM 936 O O . MET A 1 119 ? 10.840 -3.728 -14.821 1.00 96.81 119 MET A O 1
ATOM 940 N N . SER A 1 120 ? 8.906 -3.410 -13.728 1.00 97.00 120 SER A N 1
ATOM 941 C CA . SER A 1 120 ? 8.052 -3.817 -14.847 1.00 97.00 120 SER A CA 1
ATOM 942 C C . SER A 1 120 ? 8.151 -2.870 -16.040 1.00 97.00 120 SER A C 1
ATOM 944 O O . SER A 1 120 ? 8.141 -3.341 -17.173 1.00 97.00 120 SER A O 1
ATOM 946 N N . SER A 1 121 ? 8.271 -1.560 -15.811 1.00 96.56 121 SER A N 1
ATOM 947 C CA . SER A 1 121 ? 8.455 -0.576 -16.885 1.00 96.56 121 SER A CA 1
ATOM 948 C C . SER A 1 121 ? 9.803 -0.764 -17.583 1.00 96.56 121 SER A C 1
ATOM 950 O O . SER A 1 121 ? 9.869 -0.731 -18.810 1.00 96.56 121 SER A O 1
ATOM 952 N N . ILE A 1 122 ? 10.868 -1.030 -16.816 1.00 96.38 122 ILE A N 1
ATOM 953 C CA . ILE A 1 122 ? 12.201 -1.331 -17.356 1.00 96.38 122 ILE A CA 1
ATOM 954 C C . ILE A 1 122 ? 12.161 -2.626 -18.168 1.00 96.38 122 ILE A C 1
ATOM 956 O O . ILE A 1 122 ? 12.603 -2.628 -19.313 1.00 96.38 122 ILE A O 1
ATOM 960 N N . ALA A 1 123 ? 11.603 -3.707 -17.618 1.00 96.44 123 ALA A N 1
ATOM 961 C CA . ALA A 1 123 ? 11.501 -4.988 -18.315 1.00 96.44 123 ALA A CA 1
ATOM 962 C C . ALA A 1 123 ? 10.713 -4.857 -19.629 1.00 96.44 123 ALA 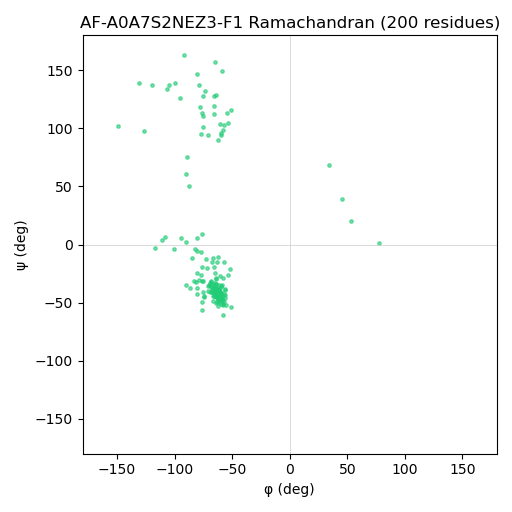A C 1
ATOM 964 O O . ALA A 1 123 ? 11.179 -5.293 -20.678 1.00 96.44 123 ALA A O 1
ATOM 965 N N . ALA A 1 124 ? 9.563 -4.182 -19.601 1.00 95.94 124 ALA A N 1
ATOM 966 C CA . ALA A 1 124 ? 8.753 -3.967 -20.794 1.00 95.94 124 ALA A CA 1
ATOM 967 C C . ALA A 1 124 ? 9.458 -3.077 -21.837 1.00 95.94 124 ALA A C 1
ATOM 969 O O . ALA A 1 124 ? 9.338 -3.318 -23.036 1.00 95.94 124 ALA A O 1
ATOM 970 N N . GLN A 1 125 ? 10.250 -2.090 -21.407 1.00 95.81 125 GLN A N 1
ATOM 971 C CA . GLN A 1 125 ? 11.078 -1.296 -22.316 1.00 95.81 125 GLN A CA 1
ATOM 972 C C . GLN A 1 125 ? 12.210 -2.124 -22.942 1.00 95.81 125 GLN A C 1
ATOM 974 O O . GLN A 1 125 ? 12.486 -1.965 -24.129 1.00 95.81 125 GLN A O 1
ATOM 979 N N . GLN A 1 126 ? 12.863 -3.001 -22.172 1.00 95.38 126 GLN A N 1
ATOM 980 C CA . GLN A 1 126 ? 13.917 -3.881 -22.689 1.00 95.38 126 GLN A CA 1
ATOM 981 C C . GLN A 1 126 ? 13.367 -4.882 -23.708 1.00 95.38 126 GLN A C 1
ATOM 983 O O . GLN A 1 126 ? 13.975 -5.064 -24.764 1.00 95.38 126 GLN A O 1
ATOM 988 N N . TRP A 1 127 ? 12.186 -5.444 -23.435 1.00 94.81 127 TRP A N 1
ATOM 989 C CA . TRP A 1 127 ? 11.457 -6.313 -24.362 1.00 94.81 127 TRP A CA 1
ATOM 990 C C . TRP A 1 127 ? 11.197 -5.629 -25.712 1.00 94.81 127 TRP A C 1
ATOM 992 O O . TRP A 1 127 ? 11.318 -6.245 -26.767 1.00 94.81 127 TRP A O 1
ATOM 1002 N N . LEU A 1 128 ? 10.881 -4.330 -25.697 1.00 94.38 128 LEU A N 1
ATOM 1003 C CA . LEU A 1 128 ? 10.570 -3.556 -26.902 1.00 94.38 128 LEU A CA 1
ATOM 1004 C C . LEU A 1 128 ? 11.752 -3.408 -27.873 1.00 94.38 128 LEU A C 1
ATOM 1006 O O . LEU A 1 128 ? 11.553 -3.182 -29.063 1.00 94.38 128 LEU A O 1
ATOM 1010 N N . MET A 1 129 ? 12.982 -3.504 -27.371 1.00 92.12 129 MET A N 1
ATOM 1011 C CA . MET A 1 129 ? 14.201 -3.290 -28.157 1.00 92.12 129 MET A CA 1
ATOM 1012 C C . MET A 1 129 ? 14.630 -4.525 -28.970 1.00 92.12 129 MET A C 1
ATOM 1014 O O . MET A 1 129 ? 15.618 -4.440 -29.697 1.00 92.12 129 MET A O 1
ATOM 1018 N N . HIS A 1 130 ? 13.932 -5.665 -28.845 1.00 90.69 130 HIS A N 1
ATOM 1019 C CA . HIS A 1 130 ? 14.137 -6.890 -29.639 1.00 90.69 130 HIS A CA 1
ATOM 1020 C C . HIS A 1 130 ? 15.610 -7.324 -29.807 1.00 90.69 130 HIS A C 1
ATOM 1022 O O . HIS A 1 130 ? 16.030 -7.756 -30.880 1.00 90.69 130 HIS A O 1
ATOM 1028 N N . THR A 1 131 ? 16.418 -7.188 -28.752 1.00 92.88 131 THR A N 1
ATOM 1029 C CA . THR A 1 131 ? 17.828 -7.612 -28.739 1.00 92.88 131 THR A CA 1
ATOM 1030 C C . THR A 1 131 ? 17.958 -8.904 -27.926 1.00 92.88 131 THR A C 1
ATOM 1032 O O . THR A 1 131 ? 17.404 -8.954 -26.830 1.00 92.88 131 THR A O 1
ATOM 1035 N N . PRO A 1 132 ? 18.733 -9.916 -28.364 1.00 88.44 132 PRO A N 1
ATOM 1036 C CA . PRO A 1 132 ? 18.846 -11.189 -27.639 1.00 88.44 132 PRO A CA 1
ATOM 1037 C C . PRO A 1 132 ? 19.359 -11.041 -26.197 1.00 88.44 132 PRO A C 1
ATOM 1039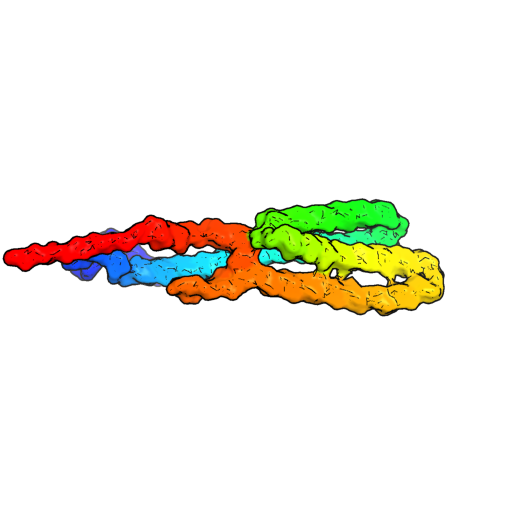 O O . PRO A 1 132 ? 18.897 -11.741 -25.304 1.00 88.44 132 PRO A O 1
ATOM 1042 N N . THR A 1 133 ? 20.260 -10.088 -25.931 1.00 92.31 133 THR A N 1
ATOM 1043 C CA . THR A 1 133 ? 20.724 -9.789 -24.562 1.00 92.31 133 THR A CA 1
ATOM 1044 C C . THR A 1 133 ? 19.608 -9.261 -23.662 1.00 92.31 133 THR A C 1
ATOM 1046 O O . THR A 1 133 ? 19.640 -9.454 -22.451 1.00 92.31 133 THR A O 1
ATOM 1049 N N . ASN A 1 134 ? 18.617 -8.580 -24.237 1.00 92.56 134 ASN A N 1
ATOM 1050 C CA . ASN A 1 134 ? 17.524 -7.984 -23.478 1.00 92.56 134 ASN A CA 1
ATOM 1051 C C . ASN A 1 134 ? 16.489 -9.031 -23.079 1.00 92.56 134 ASN A C 1
ATOM 1053 O O . ASN A 1 134 ? 15.906 -8.912 -22.004 1.00 92.56 134 ASN A O 1
ATOM 1057 N N . ASP A 1 135 ? 16.307 -10.075 -23.885 1.00 92.69 135 ASP A N 1
ATOM 1058 C CA . ASP A 1 135 ? 15.402 -11.177 -23.559 1.00 92.69 135 ASP A CA 1
ATOM 1059 C C . ASP A 1 135 ? 15.862 -11.911 -22.286 1.00 92.69 135 ASP A C 1
ATOM 1061 O O . ASP A 1 135 ? 15.043 -12.222 -21.418 1.00 92.69 135 ASP A O 1
ATOM 1065 N N . GLU A 1 136 ? 17.176 -12.088 -22.098 1.00 94.38 136 GLU A N 1
ATOM 1066 C CA . GLU A 1 136 ? 17.751 -12.624 -20.854 1.00 94.38 136 GLU A CA 1
ATOM 1067 C C . GLU A 1 136 ? 17.498 -11.698 -19.651 1.00 94.38 136 GLU A C 1
ATOM 1069 O O . GLU A 1 136 ? 17.136 -12.150 -18.557 1.00 94.38 136 GLU A O 1
ATOM 1074 N N . VAL A 1 137 ? 17.629 -10.381 -19.844 1.00 94.06 137 VAL A N 1
ATOM 1075 C CA . VAL A 1 137 ? 17.321 -9.386 -18.803 1.00 94.06 137 VAL A CA 1
ATOM 1076 C C . VAL A 1 137 ? 15.844 -9.449 -18.417 1.00 94.06 137 VAL A C 1
ATOM 1078 O O . VAL A 1 137 ? 15.518 -9.411 -17.232 1.00 94.06 137 VAL A O 1
ATOM 1081 N N . VAL A 1 138 ? 14.926 -9.595 -19.375 1.00 96.19 138 VAL A N 1
ATOM 1082 C CA . VAL A 1 138 ? 13.495 -9.709 -19.062 1.00 96.19 138 VAL A CA 1
ATOM 1083 C C . VAL A 1 138 ? 13.183 -11.030 -18.362 1.00 96.19 138 VAL A C 1
ATOM 1085 O O . VAL A 1 138 ? 12.434 -11.033 -17.380 1.00 96.19 138 VAL A O 1
ATOM 1088 N N . ALA A 1 139 ? 13.784 -12.138 -18.798 1.00 95.50 139 ALA A N 1
ATOM 1089 C CA . ALA A 1 139 ? 13.618 -13.441 -18.159 1.00 95.50 139 ALA A CA 1
ATOM 1090 C C . ALA A 1 139 ? 14.072 -13.427 -16.689 1.00 95.50 139 ALA A C 1
ATOM 1092 O O . ALA A 1 139 ? 13.426 -14.036 -15.837 1.00 95.50 139 ALA A O 1
ATOM 1093 N N . THR A 1 140 ? 15.137 -12.685 -16.373 1.00 95.62 140 THR A N 1
ATOM 1094 C CA . THR A 1 140 ? 15.649 -12.539 -15.000 1.00 95.62 140 THR A CA 1
ATOM 1095 C C . THR A 1 140 ? 14.865 -11.522 -14.162 1.00 95.62 140 THR A C 1
ATOM 1097 O O . THR A 1 140 ? 14.624 -11.774 -12.980 1.00 95.62 140 THR A O 1
ATOM 1100 N N . LEU A 1 141 ? 14.402 -10.406 -14.741 1.00 95.69 141 LEU A N 1
ATOM 1101 C CA . LEU A 1 141 ? 13.598 -9.402 -14.025 1.00 95.69 141 LEU A CA 1
ATOM 1102 C C . LEU A 1 141 ? 12.179 -9.884 -13.703 1.00 95.69 141 LEU A C 1
ATOM 1104 O O . LEU A 1 141 ? 11.645 -9.534 -12.651 1.00 95.69 141 LEU A O 1
ATOM 1108 N N . SER A 1 142 ? 11.566 -10.673 -14.587 1.00 95.12 142 SER A N 1
ATOM 1109 C CA . SER A 1 142 ? 10.176 -11.134 -14.452 1.00 95.12 142 SER A CA 1
ATOM 1110 C C . SER A 1 142 ? 9.860 -11.773 -13.090 1.00 95.12 142 SER A C 1
ATOM 1112 O O . SER A 1 142 ? 8.947 -11.292 -12.415 1.00 95.12 142 SER A O 1
ATOM 1114 N N . PRO A 1 143 ? 10.603 -12.790 -12.604 1.00 97.25 143 PRO A N 1
ATOM 1115 C CA . PRO A 1 143 ? 10.345 -13.367 -11.284 1.00 97.25 143 PRO A CA 1
ATOM 1116 C C . PRO A 1 143 ? 10.572 -12.363 -10.145 1.00 97.25 143 PRO A C 1
ATOM 1118 O O . PRO A 1 143 ? 9.835 -12.380 -9.158 1.00 97.25 143 PRO A O 1
ATOM 1121 N N . LEU A 1 144 ? 11.541 -11.451 -10.279 1.00 96.50 144 LEU A N 1
ATOM 1122 C CA . LEU A 1 144 ? 11.830 -10.444 -9.256 1.00 96.50 144 LEU A CA 1
ATOM 1123 C C . LEU A 1 144 ? 10.682 -9.444 -9.082 1.00 96.50 144 LEU A C 1
ATOM 1125 O O . LEU A 1 144 ? 10.429 -9.014 -7.958 1.00 96.50 144 LEU A O 1
ATOM 1129 N N . ILE A 1 145 ? 9.953 -9.106 -10.150 1.00 97.00 145 ILE A N 1
ATOM 1130 C CA . ILE A 1 145 ? 8.757 -8.250 -10.072 1.00 97.00 145 ILE A CA 1
ATOM 1131 C C . ILE A 1 145 ? 7.691 -8.908 -9.184 1.00 97.00 145 ILE A C 1
ATOM 1133 O O . ILE A 1 145 ? 7.175 -8.267 -8.265 1.00 97.00 145 ILE A O 1
ATOM 1137 N N . TYR A 1 146 ? 7.407 -10.199 -9.395 1.00 96.50 146 TYR A N 1
ATOM 1138 C CA . TYR A 1 146 ? 6.439 -10.941 -8.579 1.00 96.50 146 TYR A CA 1
ATOM 1139 C C . TYR A 1 146 ? 6.888 -11.074 -7.124 1.00 96.50 146 TYR A C 1
ATOM 1141 O O . TYR A 1 146 ? 6.083 -10.863 -6.218 1.00 96.50 146 TYR A O 1
ATOM 1149 N N . VAL A 1 147 ? 8.172 -11.362 -6.887 1.00 97.69 147 VAL A N 1
ATOM 1150 C CA . VAL A 1 147 ? 8.744 -11.414 -5.531 1.00 97.69 147 VAL A CA 1
ATOM 1151 C C . VAL A 1 147 ? 8.607 -10.061 -4.838 1.00 97.69 147 VAL A C 1
ATOM 1153 O O . VAL A 1 147 ? 8.161 -9.998 -3.697 1.00 97.69 147 VAL A O 1
ATOM 1156 N N . THR A 1 148 ? 8.920 -8.969 -5.530 1.00 96.44 148 THR A N 1
ATOM 1157 C CA . THR A 1 148 ? 8.823 -7.609 -4.984 1.00 96.44 148 THR A CA 1
ATOM 1158 C C . THR A 1 148 ? 7.383 -7.262 -4.612 1.00 96.44 148 THR A C 1
ATOM 1160 O O . THR A 1 148 ? 7.127 -6.738 -3.528 1.00 96.44 148 THR A O 1
ATOM 1163 N N . HIS A 1 149 ? 6.418 -7.619 -5.463 1.00 95.75 149 HIS A N 1
ATOM 1164 C CA . HIS A 1 149 ? 5.002 -7.413 -5.167 1.00 95.75 149 HIS A CA 1
ATOM 1165 C C . HIS A 1 149 ? 4.511 -8.301 -4.010 1.00 95.75 149 HIS A C 1
ATOM 1167 O O . HIS A 1 149 ? 3.760 -7.836 -3.154 1.00 95.75 149 HIS A O 1
ATOM 1173 N N . ALA A 1 150 ? 4.977 -9.548 -3.913 1.00 97.00 150 ALA A N 1
ATOM 1174 C CA . ALA A 1 150 ? 4.679 -10.421 -2.778 1.00 97.00 150 ALA A CA 1
ATOM 1175 C C . ALA A 1 150 ? 5.247 -9.862 -1.463 1.00 97.00 150 ALA A C 1
ATOM 1177 O O . ALA A 1 150 ? 4.543 -9.825 -0.456 1.00 97.00 150 ALA A O 1
ATOM 1178 N N . VAL A 1 151 ? 6.485 -9.360 -1.477 1.00 97.88 151 VAL A N 1
ATOM 1179 C CA . VAL A 1 151 ? 7.111 -8.688 -0.327 1.00 97.88 151 VAL A CA 1
ATOM 1180 C C . VAL A 1 151 ? 6.321 -7.439 0.068 1.00 97.88 151 VAL A C 1
ATOM 1182 O O . VAL A 1 151 ? 6.108 -7.211 1.256 1.00 97.88 151 VAL A O 1
ATOM 1185 N N . TRP A 1 152 ? 5.820 -6.668 -0.900 1.00 96.56 152 TRP A N 1
ATOM 1186 C CA . TRP A 1 152 ? 4.916 -5.548 -0.638 1.00 96.56 152 TRP A CA 1
ATOM 1187 C C . TRP A 1 152 ? 3.626 -5.985 0.071 1.00 96.56 152 TRP A C 1
ATOM 1189 O O . TRP A 1 152 ? 3.257 -5.397 1.088 1.00 96.56 152 TRP A O 1
ATOM 1199 N N . LEU A 1 153 ? 2.965 -7.045 -0.400 1.00 95.94 153 LEU A N 1
ATOM 1200 C CA . LEU A 1 153 ? 1.750 -7.569 0.235 1.00 95.94 153 LEU A CA 1
ATOM 1201 C C . LEU A 1 153 ? 2.016 -8.115 1.646 1.00 95.94 153 LEU A C 1
ATOM 1203 O O . LEU A 1 153 ? 1.245 -7.841 2.564 1.00 95.94 153 LEU A O 1
ATOM 1207 N N . LEU A 1 154 ? 3.123 -8.833 1.848 1.00 96.75 154 LEU A N 1
ATOM 1208 C CA . LEU A 1 154 ? 3.542 -9.306 3.171 1.00 96.75 154 LEU A CA 1
ATOM 1209 C C . LEU A 1 154 ? 3.836 -8.142 4.119 1.00 96.75 154 LEU A C 1
ATOM 1211 O O . LEU A 1 154 ? 3.460 -8.182 5.290 1.00 96.75 154 LEU A O 1
ATOM 1215 N N . PHE A 1 155 ? 4.466 -7.085 3.612 1.00 96.12 155 PHE A N 1
ATOM 1216 C CA . PHE A 1 155 ? 4.724 -5.881 4.386 1.00 96.12 155 PHE A CA 1
ATOM 1217 C C . PHE A 1 155 ? 3.423 -5.166 4.779 1.00 96.12 155 PHE A C 1
ATOM 1219 O O . PHE A 1 155 ? 3.288 -4.742 5.925 1.00 96.12 155 PHE A O 1
ATOM 1226 N N . LEU A 1 156 ? 2.431 -5.091 3.884 1.00 93.62 156 LEU A N 1
ATOM 1227 C CA . LEU A 1 156 ? 1.103 -4.566 4.222 1.00 93.62 156 LEU A CA 1
ATOM 1228 C C . LEU A 1 156 ? 0.442 -5.376 5.344 1.00 93.62 156 LEU A C 1
ATOM 1230 O O . LEU A 1 156 ? -0.067 -4.786 6.296 1.00 93.62 156 LEU A O 1
ATOM 1234 N N . LEU A 1 157 ? 0.508 -6.710 5.284 1.00 92.81 157 LEU A N 1
ATOM 1235 C CA . LEU A 1 157 ? 0.000 -7.577 6.354 1.00 92.81 157 LEU A CA 1
ATOM 1236 C C . LEU A 1 157 ? 0.726 -7.336 7.684 1.00 92.81 157 LEU A C 1
ATOM 1238 O O . LEU A 1 157 ? 0.083 -7.276 8.731 1.00 92.81 157 LEU A O 1
ATOM 1242 N N . TYR A 1 158 ? 2.046 -7.146 7.645 1.00 94.25 158 TYR A N 1
ATOM 1243 C CA . TYR A 1 158 ? 2.841 -6.801 8.823 1.00 94.25 158 TYR A CA 1
ATOM 1244 C C . TYR A 1 158 ? 2.424 -5.448 9.427 1.00 94.25 158 TYR A C 1
ATOM 1246 O O . TYR A 1 158 ? 2.269 -5.329 10.643 1.00 94.25 158 TYR A O 1
ATOM 1254 N N . VAL A 1 159 ? 2.191 -4.434 8.589 1.00 92.94 159 VAL A N 1
ATOM 1255 C CA . VAL A 1 159 ? 1.776 -3.088 9.017 1.00 92.94 159 VAL A CA 1
ATOM 1256 C C . VAL A 1 159 ? 0.368 -3.065 9.605 1.00 92.94 159 VAL A C 1
ATOM 1258 O O . VAL A 1 159 ? 0.118 -2.269 10.511 1.00 92.94 159 VAL A O 1
ATOM 1261 N N . CYS A 1 160 ? -0.543 -3.930 9.145 1.00 89.88 160 CYS A N 1
ATOM 1262 C CA . CYS A 1 160 ? -1.916 -3.982 9.654 1.00 89.88 160 CYS A CA 1
ATOM 1263 C C . CYS A 1 160 ? -1.987 -4.138 11.183 1.00 89.88 160 CYS A C 1
ATOM 1265 O O . CYS A 1 160 ? -2.978 -3.684 11.757 1.00 89.88 160 CYS A O 1
ATOM 1267 N N . LYS A 1 161 ? -0.953 -4.725 11.823 1.00 87.19 161 LYS A N 1
ATOM 1268 C CA . LYS A 1 161 ? -0.787 -4.880 13.285 1.00 87.19 161 LYS A CA 1
ATOM 1269 C C . LYS A 1 161 ? -2.134 -5.095 13.976 1.00 87.19 161 LYS A C 1
ATOM 1271 O O . LYS A 1 161 ? -2.638 -4.215 14.669 1.00 87.19 161 LYS A O 1
ATOM 1276 N N . VAL A 1 162 ? -2.755 -6.247 13.731 1.00 90.81 162 VAL A N 1
ATOM 1277 C CA . VAL A 1 162 ? -4.016 -6.590 14.398 1.00 90.81 162 VAL A CA 1
ATOM 1278 C C . VAL A 1 162 ? -3.727 -6.756 15.887 1.00 90.81 162 VAL A C 1
ATOM 1280 O O . VAL A 1 162 ? -2.909 -7.590 16.268 1.00 90.81 162 VAL A O 1
ATOM 1283 N N . SER A 1 163 ? -4.369 -5.936 16.717 1.00 89.75 163 SER A N 1
ATOM 1284 C CA . SER A 1 163 ? -4.220 -5.974 18.170 1.00 89.75 163 SER A CA 1
ATOM 1285 C C . SER A 1 163 ? -5.564 -6.272 18.817 1.00 89.75 163 SER A C 1
ATOM 1287 O O . SER A 1 163 ? -6.585 -5.689 18.445 1.00 89.75 163 SER A O 1
ATOM 1289 N N . GLU A 1 164 ? -5.553 -7.145 19.820 1.00 89.88 164 GLU A N 1
ATOM 1290 C CA . GLU A 1 164 ? -6.692 -7.330 20.715 1.00 89.88 164 GLU A CA 1
ATOM 1291 C C . GLU A 1 164 ? -6.798 -6.134 21.665 1.00 89.88 164 GLU A C 1
ATOM 1293 O O . GLU A 1 164 ? -5.810 -5.691 22.259 1.00 89.88 164 GLU A O 1
ATOM 1298 N N . GLN A 1 165 ? -8.001 -5.584 21.799 1.00 86.00 165 GLN A N 1
ATOM 1299 C CA . GLN A 1 165 ? -8.314 -4.561 22.786 1.00 86.00 165 GLN A CA 1
ATOM 1300 C C . GLN A 1 165 ? -8.828 -5.188 24.087 1.00 86.00 165 GLN A C 1
ATOM 1302 O O . GLN A 1 165 ? -9.303 -6.321 24.114 1.00 86.00 165 GLN A O 1
ATOM 1307 N N . LYS A 1 166 ? -8.830 -4.412 25.182 1.00 81.25 166 LYS A N 1
ATOM 1308 C CA . LYS A 1 166 ? -9.307 -4.844 26.517 1.00 81.25 166 LYS A CA 1
ATOM 1309 C C . LYS A 1 166 ? -10.761 -5.354 26.544 1.00 81.25 166 LYS A C 1
ATOM 1311 O O . LYS A 1 166 ? -11.170 -5.945 27.536 1.00 81.25 166 LYS A O 1
ATOM 1316 N N . GLY A 1 167 ? -11.540 -5.091 25.493 1.00 78.56 167 GLY A N 1
ATOM 1317 C CA . GLY A 1 167 ? -12.911 -5.576 25.319 1.00 78.56 167 GLY A CA 1
ATOM 1318 C C . GLY A 1 167 ? -13.041 -6.874 24.516 1.00 78.56 167 GLY A C 1
ATOM 1319 O O . GLY A 1 167 ? -14.162 -7.255 24.212 1.00 78.56 167 GLY A O 1
ATOM 1320 N N . GLY A 1 168 ? -11.937 -7.524 24.132 1.00 85.25 168 GLY A N 1
ATOM 1321 C CA . GLY A 1 168 ? -11.952 -8.726 23.289 1.00 85.25 168 GLY A CA 1
ATOM 1322 C C . GLY A 1 168 ? -12.189 -8.456 21.797 1.00 85.25 168 GLY A C 1
ATOM 1323 O O . GLY A 1 168 ? -12.229 -9.394 21.007 1.00 85.25 168 GLY A O 1
ATOM 1324 N N . SER A 1 169 ? -12.329 -7.191 21.384 1.00 85.25 169 SER A N 1
ATOM 1325 C CA . SER A 1 169 ? -12.388 -6.811 19.972 1.00 85.25 169 SER A CA 1
ATOM 1326 C C . SER A 1 169 ? -10.986 -6.780 19.357 1.00 85.25 169 SER A C 1
ATOM 1328 O O . SER A 1 169 ? -10.039 -6.269 19.956 1.00 85.25 169 SER A O 1
ATOM 1330 N N . MET A 1 170 ? -10.847 -7.310 18.142 1.00 87.94 170 MET A N 1
ATOM 1331 C CA . MET A 1 170 ? -9.626 -7.203 17.339 1.00 87.94 170 MET A CA 1
ATOM 1332 C C . MET A 1 170 ? -9.754 -6.019 16.386 1.00 87.94 170 MET A C 1
ATOM 1334 O O . MET A 1 170 ? -10.721 -5.944 15.626 1.00 87.94 170 MET A O 1
ATOM 1338 N N . LEU A 1 171 ? -8.787 -5.100 16.411 1.00 90.38 171 LEU A N 1
ATOM 1339 C CA . LEU A 1 171 ? -8.770 -3.935 15.527 1.00 90.38 171 LEU A CA 1
ATOM 1340 C C . LEU A 1 171 ? -7.401 -3.779 14.843 1.00 90.38 171 LEU A C 1
ATOM 1342 O O . LEU A 1 171 ? -6.363 -3.964 15.488 1.00 90.38 171 LEU A O 1
ATOM 1346 N N . PRO A 1 172 ? -7.370 -3.432 13.543 1.00 91.00 172 PRO A N 1
ATOM 1347 C CA . PRO A 1 172 ? -6.128 -3.142 12.833 1.00 91.00 172 PRO A CA 1
ATOM 1348 C C . PRO A 1 172 ? -5.628 -1.737 13.201 1.00 91.00 172 PRO A C 1
ATOM 1350 O O . PRO A 1 172 ? -6.053 -0.732 12.628 1.00 91.00 172 PRO A O 1
ATOM 1353 N N . VAL A 1 173 ? -4.720 -1.650 14.177 1.00 89.12 173 VAL A N 1
ATOM 1354 C CA . VAL A 1 173 ? -4.257 -0.359 14.729 1.00 89.12 173 VAL A CA 1
ATOM 1355 C C . VAL A 1 173 ? -3.249 0.371 13.834 1.00 89.12 173 VAL A C 1
ATOM 1357 O O . VAL A 1 173 ? -2.902 1.516 14.108 1.00 89.12 173 VAL A O 1
ATOM 1360 N N . GLY A 1 174 ? -2.796 -0.253 12.740 1.00 87.25 174 GLY A N 1
ATOM 1361 C CA . GLY A 1 174 ? -1.901 0.379 11.762 1.00 87.25 174 GLY A CA 1
ATOM 1362 C C . GLY A 1 174 ? -2.538 1.523 10.956 1.00 87.25 174 GLY A C 1
ATOM 1363 O O . GLY A 1 174 ? -1.825 2.320 10.341 1.00 87.25 174 GLY A O 1
ATOM 1364 N N . PHE A 1 175 ? -3.869 1.641 10.965 1.00 88.19 175 PHE A N 1
ATOM 1365 C CA . PHE A 1 175 ? -4.611 2.609 10.155 1.00 88.19 175 PHE A CA 1
ATOM 1366 C C . PHE A 1 175 ? -5.166 3.762 10.988 1.00 88.19 175 PHE A C 1
ATOM 1368 O O . PHE A 1 175 ? -5.808 3.566 12.023 1.00 88.19 175 PHE A O 1
ATOM 1375 N N . ARG A 1 176 ? -4.984 4.992 10.490 1.00 87.00 176 ARG A N 1
ATOM 1376 C CA . ARG A 1 176 ? -5.476 6.204 11.170 1.00 87.00 176 ARG A CA 1
ATOM 1377 C C . ARG A 1 176 ? -6.992 6.211 11.292 1.00 87.00 176 ARG A C 1
ATOM 1379 O O . ARG A 1 176 ? -7.525 6.573 12.336 1.00 87.00 176 ARG A O 1
ATOM 1386 N N . SER A 1 177 ? -7.681 5.785 10.236 1.00 84.25 177 SER A N 1
ATOM 1387 C CA . SER A 1 177 ? -9.146 5.744 10.175 1.00 84.25 177 SER A CA 1
ATOM 1388 C C . SER A 1 177 ? -9.771 4.843 11.244 1.00 84.25 177 SER A C 1
ATOM 1390 O O . SER A 1 177 ? -10.903 5.095 11.659 1.00 84.25 177 SER A O 1
ATOM 1392 N N . VAL A 1 178 ? -9.031 3.831 11.705 1.00 82.12 178 VAL A N 1
ATOM 1393 C CA . VAL A 1 178 ? -9.440 2.906 12.767 1.00 82.12 178 VAL A CA 1
ATOM 1394 C C . VAL A 1 178 ? -9.079 3.466 14.137 1.00 82.12 178 VAL A C 1
ATOM 1396 O O . VAL A 1 178 ? -9.890 3.393 15.050 1.00 82.12 178 VAL A O 1
ATOM 1399 N N . MET A 1 1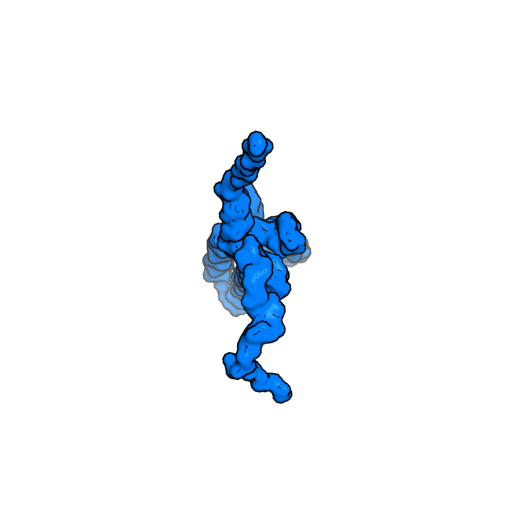79 ? -7.930 4.130 14.280 1.00 79.31 179 MET A N 1
ATOM 1400 C CA . MET A 1 179 ? -7.575 4.822 15.525 1.00 79.31 179 MET A CA 1
AT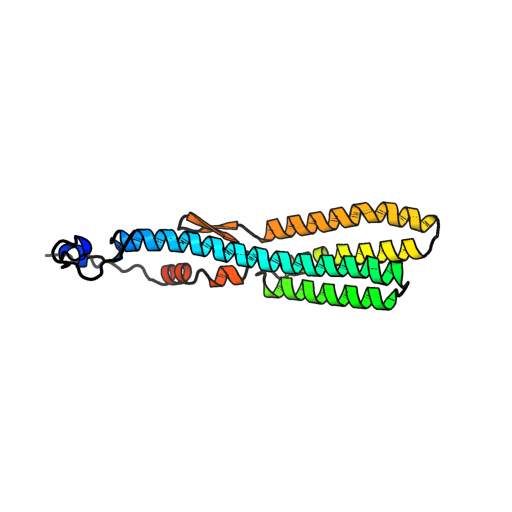OM 1401 C C . MET A 1 179 ? -8.638 5.855 15.941 1.00 79.31 179 MET A C 1
ATOM 1403 O O . MET A 1 179 ? -8.962 5.967 17.119 1.00 79.31 179 MET A O 1
ATOM 1407 N N . TYR A 1 180 ? -9.233 6.571 14.982 1.00 78.31 180 TYR A N 1
ATOM 1408 C CA . TYR A 1 180 ? -10.296 7.542 15.268 1.00 78.31 180 TYR A CA 1
ATOM 1409 C C . TYR A 1 180 ? -11.644 6.918 15.650 1.00 78.31 180 TYR A C 1
ATOM 1411 O O . TYR A 1 180 ? -12.515 7.642 16.124 1.00 78.31 180 TYR A O 1
ATOM 1419 N N . ILE A 1 181 ? -11.849 5.610 15.456 1.00 81.25 181 ILE A N 1
ATOM 1420 C CA . ILE A 1 181 ? -13.088 4.944 15.883 1.00 81.25 181 ILE A CA 1
ATOM 1421 C C . ILE A 1 181 ? -13.065 4.615 17.383 1.00 81.25 181 ILE A C 1
ATOM 1423 O O . ILE A 1 181 ? -14.115 4.556 18.021 1.00 81.25 181 ILE A O 1
ATOM 1427 N N . ASP A 1 182 ? -11.872 4.484 17.972 1.00 73.50 182 ASP A N 1
ATOM 1428 C CA . ASP A 1 182 ? -11.673 4.163 19.387 1.00 73.50 182 ASP A CA 1
ATOM 1429 C C . ASP A 1 182 ? -11.656 5.415 20.289 1.00 73.50 182 ASP A C 1
ATOM 1431 O O . ASP A 1 182 ? -10.773 5.635 21.119 1.00 73.50 182 ASP A O 1
ATOM 1435 N N . ILE A 1 183 ? -12.661 6.281 20.138 1.00 71.69 183 ILE A N 1
ATOM 1436 C CA . ILE A 1 183 ? -12.829 7.463 21.005 1.00 71.69 183 ILE A CA 1
ATOM 1437 C C . ILE A 1 183 ? -13.198 7.030 22.434 1.00 71.69 183 ILE A C 1
ATOM 1439 O O . ILE A 1 183 ? -12.816 7.665 23.420 1.00 71.69 183 ILE A O 1
ATOM 1443 N N . PHE A 1 184 ? -13.920 5.916 22.574 1.00 67.44 184 PHE A N 1
ATOM 1444 C CA . PHE A 1 184 ? -14.416 5.448 23.866 1.00 67.44 184 PHE A CA 1
ATOM 1445 C C . PHE A 1 184 ? -13.338 4.792 24.735 1.00 67.44 184 PHE A C 1
ATOM 1447 O O . PHE A 1 184 ? -13.401 4.923 25.962 1.00 67.44 184 PHE A O 1
ATOM 1454 N N . GLY A 1 185 ? -12.336 4.127 24.149 1.00 66.94 185 GLY A N 1
ATOM 1455 C CA . GLY A 1 185 ? -11.169 3.644 24.887 1.00 66.94 185 GLY A CA 1
ATOM 1456 C C . GLY A 1 185 ? -10.377 4.794 25.512 1.00 66.94 185 GLY A C 1
ATOM 1457 O O . GLY A 1 185 ? -9.974 4.721 26.679 1.00 66.94 185 GLY A O 1
ATOM 1458 N N . TRP A 1 186 ? -10.242 5.905 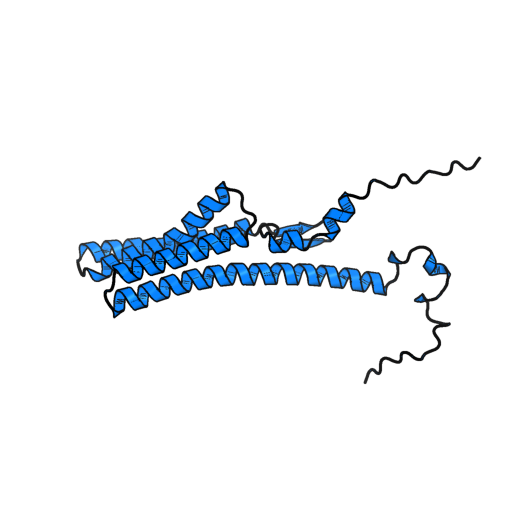24.784 1.00 66.56 186 TRP A N 1
ATOM 1459 C CA . TRP A 1 186 ? -9.546 7.088 25.285 1.00 66.56 186 TRP A CA 1
ATOM 1460 C C . TRP A 1 186 ? -10.275 7.736 26.470 1.00 66.56 186 TRP A C 1
ATOM 1462 O O . TRP A 1 186 ? -9.655 8.012 27.499 1.00 66.56 186 TRP A O 1
ATOM 1472 N N . ILE A 1 187 ? -11.601 7.885 26.392 1.00 74.25 187 ILE A N 1
ATOM 1473 C CA . ILE A 1 187 ? -12.407 8.481 27.473 1.00 74.25 187 ILE A CA 1
ATOM 1474 C C . ILE A 1 187 ? -12.307 7.666 28.772 1.00 74.25 187 ILE A C 1
ATOM 1476 O O . ILE A 1 187 ? -12.194 8.244 29.852 1.00 74.25 187 ILE A O 1
ATOM 1480 N N . LYS A 1 188 ? -12.280 6.328 28.688 1.00 68.12 188 LYS A N 1
ATOM 1481 C CA . LYS A 1 188 ? -12.114 5.457 29.868 1.00 68.12 188 LYS A CA 1
ATOM 1482 C C . LYS A 1 188 ? -10.762 5.645 30.563 1.00 68.12 188 LYS A C 1
ATOM 1484 O O . LYS A 1 188 ? -10.674 5.445 31.768 1.00 68.12 188 LYS A O 1
ATOM 1489 N N . THR A 1 189 ? -9.726 6.038 29.822 1.00 70.62 189 THR A N 1
ATOM 1490 C CA . THR A 1 189 ? -8.384 6.297 30.373 1.00 70.62 189 THR A CA 1
ATOM 1491 C C . THR A 1 189 ? -8.310 7.646 31.097 1.00 70.62 189 THR A C 1
ATOM 1493 O O . THR A 1 189 ? -7.502 7.813 32.004 1.00 70.62 189 THR A O 1
ATOM 1496 N N . LEU A 1 190 ? -9.167 8.602 30.724 1.00 71.88 190 LEU A N 1
ATOM 1497 C CA . LEU A 1 190 ? -9.202 9.947 31.304 1.00 71.88 190 LEU A CA 1
ATOM 1498 C C . LEU A 1 190 ? -10.033 10.050 32.586 1.00 71.88 190 LEU A C 1
ATOM 1500 O O . LEU A 1 190 ? -9.955 11.075 33.258 1.00 71.88 190 LEU A O 1
ATOM 1504 N N . GLN A 1 191 ? -10.828 9.036 32.939 1.00 71.69 191 GLN A N 1
ATOM 1505 C CA . GLN A 1 191 ? -11.533 9.042 34.218 1.00 71.69 191 GLN A CA 1
ATOM 1506 C C . GLN A 1 191 ? -10.538 8.730 35.345 1.00 71.69 191 GLN A C 1
ATOM 1508 O O . GLN A 1 191 ? -10.076 7.588 35.433 1.00 71.69 191 GLN A O 1
ATOM 1513 N N . PRO A 1 192 ? -10.196 9.704 36.217 1.00 74.19 192 PRO A N 1
ATOM 1514 C CA . PRO A 1 192 ? -9.414 9.397 37.404 1.00 74.19 192 PRO A CA 1
ATOM 1515 C C . PRO A 1 192 ? -10.174 8.358 38.238 1.00 74.19 192 PRO A C 1
ATOM 1517 O O . PRO A 1 192 ? -11.412 8.342 38.209 1.00 74.19 192 PRO A O 1
ATOM 1520 N N . PRO A 1 193 ? -9.468 7.486 38.979 1.00 73.06 193 PRO A N 1
ATOM 1521 C CA . PRO A 1 193 ? -10.122 6.560 39.885 1.00 73.06 193 PRO A CA 1
ATOM 1522 C C . PRO A 1 193 ? -11.006 7.382 40.819 1.00 73.06 193 PRO A C 1
ATOM 1524 O O . PRO A 1 193 ? -10.512 8.197 41.596 1.00 73.06 193 PRO A O 1
ATOM 1527 N N . ILE A 1 194 ? -12.325 7.209 40.701 1.00 73.19 194 ILE A N 1
ATOM 1528 C CA . ILE A 1 194 ? -13.271 7.786 41.648 1.00 73.19 194 ILE A CA 1
ATOM 1529 C C . ILE A 1 194 ? -12.881 7.171 42.985 1.00 73.19 194 ILE A C 1
ATOM 1531 O O . ILE A 1 194 ? -13.133 5.986 43.217 1.00 73.19 194 ILE A O 1
ATOM 1535 N N . HIS A 1 195 ? -12.206 7.950 43.833 1.00 68.00 195 HIS A N 1
ATOM 1536 C CA . HIS A 1 195 ? -11.999 7.586 45.219 1.00 68.00 195 HIS A CA 1
ATOM 1537 C C . HIS A 1 195 ? -13.392 7.405 45.801 1.00 68.00 195 HIS A C 1
ATOM 1539 O O . HIS A 1 195 ? -14.086 8.373 46.110 1.00 68.00 195 HIS A O 1
ATOM 1545 N N . ARG A 1 196 ? -13.834 6.146 45.887 1.00 61.84 196 ARG A N 1
ATOM 1546 C CA . ARG A 1 196 ? -14.949 5.770 46.739 1.00 61.84 196 ARG A CA 1
ATOM 1547 C C . ARG A 1 196 ? -14.496 6.160 48.130 1.00 61.84 196 ARG A C 1
ATOM 1549 O O . ARG A 1 196 ? -13.731 5.431 48.755 1.00 61.84 196 ARG A O 1
ATOM 1556 N N . GLY A 1 197 ? -14.899 7.352 48.560 1.00 59.59 197 GLY A N 1
ATOM 1557 C CA . GLY A 1 197 ? -14.833 7.737 49.950 1.00 59.59 197 GLY A CA 1
ATOM 1558 C C . GLY A 1 197 ? -15.571 6.645 50.696 1.00 59.59 197 GLY A C 1
ATOM 1559 O O . GLY A 1 197 ? -16.792 6.540 50.598 1.00 59.59 197 GLY A O 1
ATOM 1560 N N . HIS A 1 198 ? -14.814 5.772 51.355 1.00 58.75 198 HIS A N 1
ATOM 1561 C CA . HIS A 1 198 ? -15.352 4.974 52.431 1.00 58.75 198 HIS A CA 1
ATOM 1562 C C . HIS A 1 198 ? -15.892 6.005 53.412 1.00 58.75 198 HIS A C 1
ATOM 1564 O O . HIS A 1 198 ? -15.122 6.688 54.087 1.00 58.75 198 HIS A O 1
ATOM 1570 N N . ALA A 1 199 ? -17.211 6.186 53.412 1.00 57.66 199 ALA A N 1
ATOM 1571 C CA . ALA A 1 199 ? -17.894 6.803 54.523 1.00 57.66 199 ALA A CA 1
ATOM 1572 C C . ALA A 1 199 ? -17.583 5.901 55.719 1.00 57.66 199 ALA A C 1
ATOM 1574 O O . ALA A 1 199 ? -18.188 4.844 55.892 1.00 57.66 199 ALA A O 1
ATOM 1575 N N . ALA A 1 200 ? -16.537 6.265 56.458 1.00 55.22 200 ALA A N 1
ATOM 1576 C CA . ALA A 1 200 ? -16.266 5.749 57.778 1.00 55.22 200 ALA A CA 1
ATOM 1577 C C . ALA A 1 200 ? -17.454 6.189 58.637 1.00 55.22 200 ALA A C 1
ATOM 1579 O O . ALA A 1 200 ? -17.496 7.313 59.132 1.00 55.22 200 ALA A O 1
ATOM 1580 N N . GLY A 1 201 ? -18.476 5.336 58.678 1.00 68.94 201 GLY A N 1
ATOM 1581 C CA . GLY A 1 201 ? -19.568 5.447 59.626 1.00 68.94 201 GLY A CA 1
ATOM 1582 C C . GLY A 1 201 ? -18.999 5.209 61.015 1.00 68.94 201 GLY A C 1
ATOM 1583 O O . GLY A 1 201 ? -18.509 4.113 61.296 1.00 68.94 201 GLY A O 1
ATOM 1584 N N . ALA A 1 202 ? -19.005 6.280 61.804 1.00 51.09 202 ALA A N 1
ATOM 1585 C CA . ALA A 1 202 ? -18.953 6.252 63.257 1.00 51.09 202 ALA A CA 1
ATOM 1586 C C . ALA A 1 202 ? -20.271 5.709 63.828 1.00 51.09 202 ALA A C 1
ATOM 1588 O O . ALA A 1 202 ? -21.311 5.863 63.142 1.00 51.09 202 ALA A O 1
#

Solvent-accessible surface area (backbone atoms only — not comparable to full-atom values): 11521 Å² total; per-residue (Å²): 141,82,81,87,74,89,78,69,82,58,88,78,42,78,87,67,42,78,80,55,71,81,51,72,77,74,40,65,69,56,46,52,50,52,55,53,48,50,54,50,52,37,50,53,41,50,52,52,51,49,50,52,54,49,50,44,50,47,42,54,49,51,36,51,48,42,42,57,48,40,36,69,74,63,65,38,56,70,64,33,54,54,50,40,50,50,38,43,53,50,40,46,49,49,51,62,71,47,36,63,63,53,79,65,58,44,54,52,48,47,51,40,66,41,46,27,60,52,51,49,48,51,35,55,54,38,55,71,65,78,41,78,73,30,52,56,50,31,66,60,47,52,61,51,35,56,51,38,47,51,50,36,53,53,48,52,61,60,51,35,44,77,40,77,44,102,83,76,45,61,42,49,64,27,26,44,76,37,54,70,68,50,56,64,64,53,54,64,71,69,55,71,84,77,76,75,73,76,78,80,78,126

Radius of gyration: 27.79 Å; Cα contacts (8 Å, |Δi|>4): 157; chains: 1; bounding box: 70×23×93 Å

Nearest PDB structures (foldseek):
  6oo3-assembly1_C  TM=3.997E-01  e=3.672E+00  Oryctolagus cuniculus
  6s7o-assembly1_E  TM=3.503E-01  e=9.159E+00  Homo sapiens
  8ceg-assembly1_A  TM=2.271E-01  e=9.159E+00  Homo sapiens

Organism: NCBI:txid1333877

Mean predicted aligned error: 7.95 Å